Protein AF-A0A3M1EHY3-F1 (afdb_monomer_lite)

Structure (mmCIF, N/CA/C/O backbone):
data_AF-A0A3M1EHY3-F1
#
_entry.id   AF-A0A3M1EHY3-F1
#
loop_
_atom_site.group_PDB
_atom_site.id
_atom_site.type_symbol
_atom_site.label_atom_id
_atom_site.label_alt_id
_atom_site.label_comp_id
_atom_site.label_asym_id
_atom_site.label_entity_id
_atom_site.label_seq_id
_atom_site.pdbx_PDB_ins_code
_atom_site.Cartn_x
_atom_site.Cartn_y
_atom_site.Cartn_z
_atom_site.occupancy
_atom_site.B_iso_or_equiv
_atom_site.auth_seq_id
_atom_site.auth_comp_id
_atom_site.auth_asym_id
_atom_site.auth_atom_id
_atom_site.pdbx_PDB_model_num
ATOM 1 N N . MET A 1 1 ? -9.095 -8.162 8.074 1.00 54.72 1 MET A N 1
ATOM 2 C CA . MET A 1 1 ? -9.610 -9.142 7.089 1.00 54.72 1 MET A CA 1
ATOM 3 C C . MET A 1 1 ? -9.222 -10.573 7.435 1.00 54.72 1 MET A C 1
ATOM 5 O O . MET A 1 1 ? -10.118 -11.340 7.724 1.00 54.72 1 MET A O 1
ATOM 9 N N . ALA A 1 2 ? -7.937 -10.946 7.493 1.00 66.94 2 ALA A N 1
ATOM 10 C CA . ALA A 1 2 ? -7.548 -12.349 7.722 1.00 66.94 2 ALA A CA 1
ATOM 11 C C . ALA A 1 2 ? -8.120 -12.985 9.007 1.00 66.94 2 ALA A C 1
ATOM 13 O O . ALA A 1 2 ? -8.489 -14.151 8.995 1.00 66.94 2 ALA A O 1
ATOM 14 N N . LYS A 1 3 ? -8.239 -12.219 10.102 1.00 74.38 3 LYS A N 1
ATOM 15 C CA . LYS A 1 3 ? -8.869 -12.688 11.351 1.00 74.38 3 LYS A CA 1
ATOM 16 C C . LYS A 1 3 ? -10.393 -12.561 11.374 1.00 74.38 3 LYS A C 1
ATOM 18 O O . LYS A 1 3 ? -11.057 -13.372 11.998 1.00 74.38 3 LYS A O 1
ATOM 23 N N . THR A 1 4 ? -10.926 -11.521 10.738 1.00 74.81 4 THR A N 1
ATOM 24 C CA . THR A 1 4 ? -12.342 -11.132 10.838 1.00 74.81 4 THR A CA 1
ATOM 25 C C . THR A 1 4 ? -13.221 -11.770 9.766 1.00 74.81 4 THR A C 1
ATOM 27 O O . THR A 1 4 ? -14.415 -11.906 9.977 1.00 74.81 4 THR A O 1
ATOM 30 N N . ALA A 1 5 ? -12.629 -12.123 8.625 1.00 83.81 5 ALA A N 1
ATOM 31 C CA . ALA A 1 5 ? -13.281 -12.712 7.461 1.00 83.81 5 ALA A CA 1
ATOM 32 C C . ALA A 1 5 ? -12.307 -13.662 6.715 1.00 83.81 5 ALA A C 1
ATOM 34 O O . ALA A 1 5 ? -11.925 -13.401 5.565 1.00 83.81 5 ALA A O 1
ATOM 35 N N . PRO A 1 6 ? -11.798 -14.726 7.372 1.00 88.00 6 PRO A N 1
ATOM 36 C CA . PRO A 1 6 ? -10.850 -15.670 6.768 1.00 88.00 6 PRO A CA 1
ATOM 37 C C . PRO A 1 6 ? -11.415 -16.400 5.540 1.00 88.00 6 PRO A C 1
ATOM 39 O O . PRO A 1 6 ? -10.656 -16.837 4.680 1.00 88.00 6 PRO A O 1
ATOM 42 N N . GLU A 1 7 ? -12.732 -16.556 5.444 1.00 88.81 7 GLU A N 1
ATOM 43 C CA . GLU A 1 7 ? -13.432 -17.126 4.290 1.00 88.81 7 GLU A CA 1
ATOM 44 C C . GLU A 1 7 ? -13.231 -16.309 3.012 1.00 88.81 7 GLU A C 1
ATOM 46 O O . GLU A 1 7 ? -13.041 -16.902 1.956 1.00 88.81 7 GLU A O 1
ATOM 51 N N . ILE A 1 8 ? -13.156 -14.976 3.105 1.00 90.00 8 ILE A N 1
ATOM 52 C CA . ILE A 1 8 ? -12.867 -14.119 1.945 1.00 90.00 8 ILE A CA 1
ATOM 53 C C . ILE A 1 8 ? -11.444 -14.376 1.445 1.00 90.00 8 ILE A C 1
ATOM 55 O O . ILE A 1 8 ? -11.214 -14.496 0.245 1.00 90.00 8 ILE A O 1
ATOM 59 N N . VAL A 1 9 ? -10.477 -14.507 2.360 1.00 91.38 9 VAL A N 1
ATOM 60 C CA . VAL A 1 9 ? -9.087 -14.824 1.994 1.00 91.38 9 VAL A CA 1
ATOM 61 C C . VAL A 1 9 ? -9.010 -16.196 1.315 1.00 91.38 9 VAL A C 1
ATOM 63 O O . VAL A 1 9 ? -8.357 -16.327 0.280 1.00 91.38 9 VAL A O 1
ATOM 66 N N . ARG A 1 10 ? -9.712 -17.202 1.854 1.00 90.38 10 ARG A N 1
ATOM 67 C CA . ARG A 1 10 ? -9.796 -18.544 1.252 1.00 90.38 10 ARG A CA 1
ATOM 68 C C . ARG A 1 10 ? -10.420 -18.517 -0.132 1.00 90.38 10 ARG A C 1
ATOM 70 O O . ARG A 1 10 ? -9.910 -19.189 -1.017 1.00 90.38 10 ARG A O 1
ATOM 77 N N . GLU A 1 11 ? -11.469 -17.730 -0.329 1.00 90.31 11 GLU A N 1
ATOM 78 C CA . GLU A 1 11 ? -12.144 -17.596 -1.618 1.00 90.31 11 GLU A CA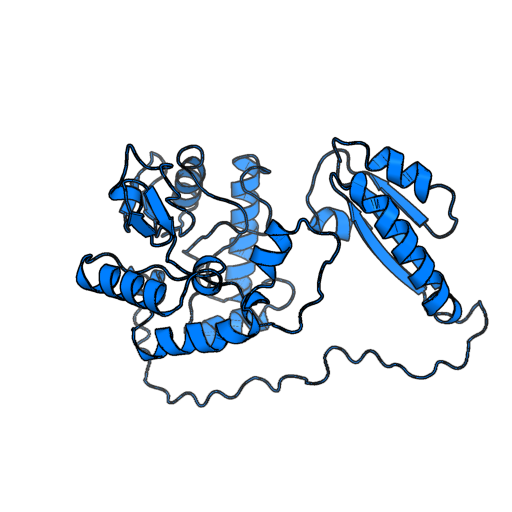 1
ATOM 79 C C . GLU A 1 11 ? -11.227 -16.977 -2.680 1.00 90.31 11 GLU A C 1
ATOM 81 O O . GLU A 1 11 ? -11.127 -17.484 -3.796 1.00 90.31 11 GLU A O 1
ATOM 86 N N . VAL A 1 12 ? -10.489 -15.920 -2.321 1.00 91.75 12 VAL A N 1
ATOM 87 C CA . VAL A 1 12 ? -9.499 -15.290 -3.211 1.00 91.75 12 VAL A CA 1
ATOM 88 C C . VAL A 1 12 ? -8.458 -16.318 -3.665 1.00 91.75 12 VAL A C 1
ATOM 90 O O . VAL A 1 12 ? -8.180 -16.429 -4.861 1.00 91.75 12 VAL A O 1
ATOM 93 N N . VAL A 1 13 ? -7.925 -17.116 -2.735 1.00 91.56 13 VAL A N 1
ATOM 94 C CA . VAL A 1 13 ? -6.966 -18.187 -3.053 1.00 91.56 13 VAL A CA 1
ATOM 95 C C . VAL A 1 13 ? -7.618 -19.314 -3.857 1.00 91.56 13 VAL A C 1
ATOM 97 O O . VAL A 1 13 ? -7.009 -19.803 -4.809 1.00 91.56 13 VAL A O 1
ATOM 100 N N . GLY A 1 14 ? -8.846 -19.708 -3.510 1.00 88.75 14 GLY A N 1
ATOM 101 C CA . GLY A 1 14 ? -9.620 -20.760 -4.174 1.00 88.75 14 GLY A CA 1
ATOM 102 C C . GLY A 1 14 ? -9.883 -20.456 -5.648 1.00 88.75 14 GLY A C 1
ATOM 103 O O . GLY A 1 14 ? -9.742 -21.339 -6.486 1.00 88.75 14 GLY A O 1
ATOM 104 N N . ARG A 1 15 ? -10.116 -19.180 -5.979 1.00 89.31 15 ARG A N 1
ATOM 105 C CA . ARG A 1 15 ? -10.230 -18.662 -7.360 1.00 89.31 15 ARG A CA 1
ATOM 106 C C . ARG A 1 15 ? -8.882 -18.499 -8.076 1.00 89.31 15 ARG A C 1
ATOM 108 O O . ARG A 1 15 ? -8.790 -17.957 -9.180 1.00 89.31 15 ARG A O 1
ATOM 115 N N . GLY A 1 16 ? -7.799 -18.925 -7.434 1.00 88.56 16 GLY A N 1
ATOM 116 C CA . GLY A 1 16 ? -6.452 -18.879 -7.980 1.00 88.56 16 GLY A CA 1
ATOM 117 C C . GLY A 1 16 ? -5.799 -17.500 -7.937 1.00 88.56 16 GLY A C 1
ATOM 118 O O . GLY A 1 16 ? -4.743 -17.340 -8.548 1.00 88.56 16 GLY A O 1
ATOM 119 N N . TYR A 1 17 ? -6.343 -16.514 -7.220 1.00 92.06 17 TYR A N 1
ATOM 120 C CA . TYR A 1 17 ? -5.687 -15.214 -7.058 1.00 92.06 17 TYR A CA 1
ATOM 121 C C . TYR A 1 17 ? -4.596 -15.252 -5.988 1.00 92.06 17 TYR A C 1
ATOM 123 O O . TYR A 1 17 ? -4.474 -16.190 -5.196 1.00 92.06 17 TYR A O 1
ATOM 131 N N . GLU A 1 18 ? -3.722 -14.253 -6.022 1.00 94.25 18 GLU A N 1
ATOM 132 C CA . GLU A 1 18 ? -2.615 -14.103 -5.085 1.00 94.25 18 GLU A CA 1
ATOM 133 C C . GLU A 1 18 ? -3.004 -13.271 -3.873 1.00 94.25 18 GLU A C 1
ATOM 135 O O . GLU A 1 18 ? -3.674 -12.250 -3.995 1.00 94.25 18 GLU A O 1
ATOM 140 N N . VAL A 1 19 ? -2.552 -13.725 -2.703 1.00 95.00 19 VAL A N 1
ATOM 141 C CA . VAL A 1 19 ? -2.666 -13.001 -1.441 1.00 95.00 19 VAL A CA 1
ATOM 142 C C . VAL A 1 19 ? -1.263 -12.582 -1.017 1.00 95.00 19 VAL A C 1
ATOM 144 O O . VAL A 1 19 ? -0.369 -13.419 -0.891 1.00 95.00 19 VAL A O 1
ATOM 147 N N . ALA A 1 20 ? -1.090 -11.281 -0.803 1.00 95.62 20 ALA A N 1
ATOM 148 C CA . ALA A 1 20 ? 0.138 -10.657 -0.326 1.00 95.62 20 ALA A CA 1
ATOM 149 C C . ALA A 1 20 ? -0.093 -9.993 1.041 1.00 95.62 20 ALA A C 1
ATOM 151 O O . ALA A 1 20 ? -1.229 -9.712 1.432 1.00 95.62 20 ALA A O 1
ATOM 152 N N . CYS A 1 21 ? 0.991 -9.747 1.772 1.00 95.44 21 CYS A N 1
ATOM 153 C CA . CYS A 1 21 ? 0.967 -9.079 3.064 1.00 95.44 21 CYS A CA 1
ATOM 154 C C . CYS A 1 21 ? 0.872 -7.557 2.902 1.00 95.44 21 CYS A C 1
ATOM 156 O O . CYS A 1 21 ? 1.577 -6.974 2.083 1.00 95.44 21 CYS A O 1
ATOM 158 N N . CYS A 1 22 ? 0.025 -6.917 3.710 1.00 93.00 22 CYS A N 1
ATOM 159 C CA . CYS A 1 22 ? -0.138 -5.462 3.726 1.00 93.00 22 CYS A CA 1
ATOM 160 C C . CYS A 1 22 ? 0.022 -4.858 5.133 1.00 93.00 22 CYS A C 1
ATOM 162 O O . CYS A 1 22 ? -0.484 -3.779 5.425 1.00 93.00 22 CYS A O 1
ATOM 164 N N . GLY A 1 23 ? 0.706 -5.578 6.025 1.00 87.62 23 GLY A N 1
ATOM 165 C CA . GLY A 1 23 ? 0.795 -5.241 7.444 1.00 87.62 23 GLY A CA 1
ATOM 166 C C . GLY A 1 23 ? -0.460 -5.613 8.241 1.00 87.62 23 GLY A C 1
ATOM 167 O O . GLY A 1 23 ? -1.511 -5.945 7.683 1.00 87.62 23 GLY A O 1
ATOM 168 N N . TYR A 1 24 ? -0.335 -5.616 9.567 1.00 84.81 24 TYR A N 1
ATOM 169 C CA . TYR A 1 24 ? -1.374 -6.097 10.480 1.00 84.81 24 TYR A CA 1
ATOM 170 C C . TYR A 1 24 ? -2.252 -4.947 10.981 1.00 84.81 24 TYR A C 1
ATOM 172 O O . TYR A 1 24 ? -3.479 -5.042 10.936 1.00 84.81 24 TYR A O 1
ATOM 180 N N . TYR A 1 25 ? -1.633 -3.848 11.415 1.00 77.88 25 TYR A N 1
ATOM 181 C CA . TYR A 1 25 ? -2.326 -2.673 11.958 1.00 77.88 25 TYR A CA 1
ATOM 182 C C . TYR A 1 25 ? -2.676 -1.610 10.912 1.00 77.88 25 TYR A C 1
ATOM 184 O O . TYR A 1 25 ? -3.315 -0.616 11.246 1.00 77.88 25 TYR A O 1
ATOM 192 N N . HIS A 1 26 ? -2.252 -1.794 9.657 1.00 78.06 26 HIS A N 1
ATOM 193 C CA . HIS A 1 26 ? -2.501 -0.851 8.561 1.00 78.06 26 HIS A CA 1
ATOM 194 C C . HIS A 1 26 ? -1.976 0.583 8.849 1.00 78.06 26 HIS A C 1
ATOM 196 O O . HIS A 1 26 ? -2.551 1.575 8.391 1.00 78.06 26 HIS A O 1
ATOM 202 N N . ARG A 1 27 ? -0.874 0.711 9.610 1.00 77.94 27 ARG A N 1
ATOM 203 C CA . ARG A 1 27 ? -0.225 2.008 9.901 1.00 77.94 27 ARG A CA 1
ATOM 204 C C . ARG A 1 27 ? 0.782 2.382 8.811 1.00 77.94 27 ARG A C 1
ATOM 206 O O . ARG A 1 27 ? 1.242 1.537 8.043 1.00 77.94 27 ARG A O 1
ATOM 213 N N . SER A 1 28 ? 1.137 3.663 8.754 1.00 82.75 28 SER A N 1
ATOM 214 C CA . SER A 1 28 ? 2.238 4.134 7.911 1.00 82.75 28 SER A CA 1
ATOM 215 C C . SER A 1 28 ? 3.574 3.605 8.436 1.00 82.75 28 SER A C 1
ATOM 217 O O . SER A 1 28 ? 3.798 3.599 9.644 1.00 82.75 28 SER A O 1
ATOM 219 N N . ILE A 1 29 ? 4.505 3.262 7.541 1.00 87.38 29 ILE A N 1
ATOM 220 C CA . ILE A 1 29 ? 5.884 2.899 7.925 1.00 87.38 29 ILE A CA 1
ATOM 221 C C . ILE A 1 29 ? 6.601 4.030 8.678 1.00 87.38 29 ILE A C 1
ATOM 223 O O . ILE A 1 29 ? 7.496 3.775 9.470 1.00 87.38 29 ILE A O 1
ATOM 227 N N . HIS A 1 30 ? 6.173 5.279 8.468 1.00 84.62 30 HIS A N 1
ATOM 228 C CA . HIS A 1 30 ? 6.713 6.466 9.141 1.00 84.62 30 HIS A CA 1
ATOM 229 C C . HIS A 1 30 ? 6.237 6.602 10.595 1.00 84.62 30 HIS A C 1
ATOM 231 O O . HIS A 1 30 ? 6.721 7.462 11.319 1.00 84.62 30 HIS A O 1
ATOM 237 N N . GLN A 1 31 ? 5.272 5.778 11.008 1.00 83.25 31 GLN A N 1
ATOM 238 C CA . GLN A 1 31 ? 4.748 5.699 12.375 1.00 83.25 31 GLN A CA 1
ATOM 239 C C . GLN A 1 31 ? 5.261 4.451 13.107 1.00 83.25 31 GLN A C 1
ATOM 241 O O . GLN A 1 31 ? 4.738 4.105 14.161 1.00 83.25 31 GLN A O 1
ATOM 246 N N . MET A 1 32 ? 6.227 3.738 12.526 1.00 83.38 32 MET A N 1
ATOM 247 C CA . MET A 1 32 ? 6.785 2.519 13.092 1.00 83.38 32 MET A CA 1
ATOM 248 C C . MET A 1 32 ? 8.305 2.618 13.143 1.00 83.38 32 MET A C 1
ATOM 250 O O . MET A 1 32 ? 8.955 3.091 12.210 1.00 83.38 32 MET A O 1
ATOM 254 N N . THR A 1 33 ? 8.890 2.096 14.209 1.00 87.75 33 THR A N 1
ATOM 255 C CA . THR A 1 33 ? 10.300 1.724 14.217 1.00 87.75 33 THR A CA 1
ATOM 256 C C . THR A 1 33 ? 10.530 0.495 13.325 1.00 87.75 33 THR A C 1
ATOM 258 O O . THR A 1 33 ? 9.609 -0.294 13.091 1.00 87.75 33 THR A O 1
ATOM 261 N N . PRO A 1 34 ? 11.768 0.253 12.857 1.00 90.00 34 PRO A N 1
ATOM 262 C CA . PRO A 1 34 ? 12.073 -0.947 12.081 1.00 90.00 34 PRO A CA 1
ATOM 263 C C . PRO A 1 34 ? 11.732 -2.262 12.799 1.00 90.00 34 PRO A C 1
ATOM 265 O O . PRO A 1 34 ? 11.331 -3.224 12.150 1.00 90.00 34 PRO A O 1
ATOM 268 N N . ALA A 1 35 ? 11.862 -2.306 14.129 1.00 90.44 35 ALA A N 1
ATOM 269 C CA . ALA A 1 35 ? 11.504 -3.481 14.922 1.00 90.44 35 ALA A CA 1
ATOM 270 C C . ALA A 1 35 ? 9.984 -3.710 14.950 1.00 90.44 35 ALA A C 1
ATOM 272 O O . ALA A 1 35 ? 9.529 -4.831 14.733 1.00 90.44 35 ALA A O 1
ATOM 273 N N . GLU A 1 36 ? 9.197 -2.647 15.145 1.00 90.25 36 GLU A N 1
ATOM 274 C CA . GLU A 1 36 ? 7.732 -2.725 15.090 1.00 90.25 36 GLU A CA 1
ATOM 275 C C . GLU A 1 36 ? 7.228 -3.112 13.703 1.00 90.25 36 GLU A C 1
ATOM 277 O O . GLU A 1 36 ? 6.267 -3.869 13.601 1.00 90.25 36 GLU A O 1
ATOM 282 N N . PHE A 1 37 ? 7.882 -2.637 12.639 1.00 92.00 37 PHE A N 1
ATOM 283 C CA . PHE A 1 37 ? 7.554 -3.039 11.274 1.00 92.00 37 PHE A CA 1
ATOM 284 C C . PHE A 1 37 ? 7.744 -4.547 11.066 1.00 92.00 37 PHE A C 1
ATOM 286 O O . PHE A 1 37 ? 6.871 -5.203 10.506 1.00 92.00 37 PHE A O 1
ATOM 293 N N . VAL A 1 38 ? 8.855 -5.115 11.547 1.00 94.44 38 VAL A N 1
ATOM 294 C CA . VAL A 1 38 ? 9.114 -6.561 11.451 1.00 94.44 38 VAL A CA 1
ATOM 295 C C . VAL A 1 38 ? 8.093 -7.368 12.258 1.00 94.44 38 VAL A C 1
ATOM 297 O O . VAL A 1 38 ? 7.608 -8.393 11.781 1.00 94.44 38 VAL A O 1
ATOM 300 N N . GLU A 1 39 ? 7.728 -6.912 13.455 1.00 93.12 39 GLU A N 1
ATOM 301 C CA . GLU A 1 39 ? 6.711 -7.584 14.269 1.00 93.12 39 GLU A CA 1
ATOM 302 C C . GLU A 1 39 ? 5.318 -7.526 13.615 1.00 93.12 39 GLU A C 1
ATOM 304 O O . GLU A 1 39 ? 4.637 -8.549 13.500 1.00 93.12 39 GLU A O 1
ATOM 309 N N . ASP A 1 40 ? 4.915 -6.353 13.112 1.00 91.25 40 ASP A N 1
ATOM 310 C CA . ASP A 1 40 ? 3.668 -6.168 12.361 1.00 91.25 40 ASP A CA 1
ATOM 311 C C . ASP A 1 40 ? 3.618 -7.089 11.132 1.00 91.25 40 ASP A C 1
ATOM 313 O O . ASP A 1 40 ? 2.628 -7.792 10.913 1.00 91.25 40 ASP A O 1
ATOM 317 N N . LEU A 1 41 ? 4.723 -7.160 10.387 1.00 94.06 41 LEU A N 1
ATOM 318 C CA . LEU A 1 41 ? 4.886 -8.007 9.212 1.00 94.06 41 LEU A CA 1
ATOM 319 C C . LEU A 1 41 ? 4.730 -9.496 9.539 1.00 94.06 41 LEU A C 1
ATOM 321 O O . LEU A 1 41 ? 3.983 -10.197 8.850 1.00 94.06 41 LEU A O 1
ATOM 325 N N . ARG A 1 42 ? 5.408 -9.987 10.585 1.00 95.06 42 ARG A N 1
ATOM 326 C CA . ARG A 1 42 ? 5.330 -11.392 11.020 1.00 95.06 42 ARG A CA 1
ATOM 327 C C . ARG A 1 42 ? 3.915 -11.756 11.439 1.00 95.06 42 ARG A C 1
ATOM 329 O O . ARG A 1 42 ? 3.371 -12.756 10.968 1.00 95.06 42 ARG A O 1
ATOM 336 N N . ARG A 1 43 ? 3.283 -10.910 12.254 1.00 94.00 43 ARG A N 1
ATOM 337 C CA . ARG A 1 43 ? 1.906 -11.112 12.718 1.00 94.00 43 ARG A CA 1
ATOM 338 C C . ARG A 1 43 ? 0.905 -11.101 11.559 1.00 94.00 43 ARG A C 1
ATOM 340 O O . ARG A 1 43 ? -0.013 -11.927 11.527 1.00 94.00 43 ARG A O 1
ATOM 347 N N . ALA A 1 44 ? 1.073 -10.192 10.599 1.00 93.56 44 ALA A N 1
ATOM 348 C CA . ALA A 1 44 ? 0.249 -10.122 9.395 1.00 93.56 44 ALA A CA 1
ATOM 349 C C . ALA A 1 44 ? 0.400 -11.371 8.528 1.00 93.56 44 ALA A C 1
ATOM 351 O O . ALA A 1 44 ? -0.604 -11.986 8.161 1.00 93.56 44 ALA A O 1
ATOM 352 N N . ARG A 1 45 ? 1.646 -11.764 8.243 1.00 95.56 45 ARG A N 1
ATOM 353 C CA . ARG A 1 45 ? 1.973 -12.946 7.443 1.00 95.56 45 ARG A CA 1
ATOM 354 C C . ARG A 1 45 ? 1.385 -14.205 8.063 1.00 95.56 45 ARG A C 1
ATOM 356 O O . ARG A 1 45 ? 0.661 -14.919 7.385 1.00 95.56 45 ARG A O 1
ATOM 363 N N . GLU A 1 46 ? 1.592 -14.422 9.356 1.00 95.31 46 GLU A N 1
ATOM 364 C CA . GLU A 1 46 ? 1.076 -15.593 10.066 1.00 95.31 46 GLU A CA 1
ATOM 365 C C . GLU A 1 46 ? -0.466 -15.644 10.049 1.00 95.31 46 GLU A C 1
ATOM 367 O O . GLU A 1 46 ? -1.075 -16.696 9.846 1.00 95.31 46 GLU A O 1
ATOM 372 N N . ALA A 1 47 ? -1.143 -14.504 10.241 1.00 93.81 47 ALA A N 1
ATOM 373 C CA . ALA A 1 47 ? -2.600 -14.431 10.134 1.00 93.81 47 ALA A CA 1
ATOM 374 C C . ALA A 1 47 ? -3.101 -14.724 8.711 1.00 93.81 47 ALA A C 1
ATOM 376 O O . ALA A 1 47 ? -4.093 -15.437 8.554 1.00 93.81 47 ALA A O 1
ATOM 377 N N . LEU A 1 48 ? -2.423 -14.194 7.691 1.00 95.00 48 LEU A N 1
ATOM 378 C CA . LEU A 1 48 ? -2.770 -14.424 6.293 1.00 95.00 48 LEU A CA 1
ATOM 379 C C . LEU A 1 48 ? -2.503 -15.865 5.873 1.00 95.00 48 LEU A C 1
ATOM 381 O O . LEU A 1 48 ? -3.388 -16.454 5.278 1.00 95.00 48 LEU A O 1
ATOM 385 N N . GLU A 1 49 ? -1.359 -16.454 6.212 1.00 94.94 49 GLU A N 1
ATOM 386 C CA . GLU A 1 49 ? -1.020 -17.841 5.866 1.00 94.94 49 GLU A CA 1
ATOM 387 C C . GLU A 1 49 ? -1.988 -18.834 6.520 1.00 94.94 49 GLU A C 1
ATOM 389 O O . GLU A 1 49 ? -2.469 -19.751 5.854 1.00 94.94 49 GLU A O 1
ATOM 394 N N . ARG A 1 50 ? -2.375 -18.603 7.785 1.00 94.94 50 ARG A N 1
ATOM 395 C CA . ARG A 1 50 ? -3.430 -19.393 8.446 1.00 94.94 50 ARG A CA 1
ATOM 396 C C . ARG A 1 50 ? -4.772 -19.309 7.728 1.00 94.94 50 ARG A C 1
ATOM 398 O O . ARG A 1 50 ? -5.461 -20.318 7.617 1.00 94.94 50 ARG A O 1
ATOM 405 N N . ALA A 1 51 ? -5.164 -18.118 7.276 1.00 92.81 51 ALA A N 1
ATOM 406 C CA . ALA A 1 51 ? -6.426 -17.938 6.568 1.00 92.81 51 ALA A CA 1
ATOM 407 C C . ALA A 1 51 ? -6.353 -18.496 5.138 1.00 92.81 51 ALA A C 1
ATOM 409 O O . ALA A 1 51 ? -7.262 -19.188 4.705 1.00 92.81 51 ALA A O 1
ATOM 410 N N . ALA A 1 52 ? -5.271 -18.220 4.416 1.00 91.75 52 ALA A N 1
ATOM 411 C CA . ALA A 1 52 ? -5.068 -18.539 3.008 1.00 91.75 52 ALA A CA 1
ATOM 412 C C . ALA A 1 52 ? -4.749 -20.021 2.762 1.00 91.75 52 ALA A C 1
ATOM 414 O O . ALA A 1 52 ? -5.016 -20.527 1.673 1.00 91.75 52 ALA A O 1
ATOM 415 N N . GLY A 1 53 ? -4.146 -20.709 3.737 1.00 91.50 53 GLY A N 1
ATOM 416 C CA . GLY A 1 53 ? -3.663 -22.084 3.584 1.00 91.50 53 GLY A CA 1
ATOM 417 C C . GLY A 1 53 ? -2.490 -22.226 2.605 1.00 91.50 53 GLY A C 1
ATOM 418 O O . GLY A 1 53 ? -2.166 -23.337 2.191 1.00 91.50 53 GLY A O 1
ATOM 419 N N . VAL A 1 54 ? -1.863 -21.115 2.208 1.00 92.25 54 VAL A N 1
ATOM 420 C CA . VAL A 1 54 ? -0.712 -21.064 1.298 1.00 92.25 54 VAL A CA 1
ATOM 421 C C . VAL A 1 54 ? 0.328 -20.068 1.822 1.00 92.25 54 VAL A C 1
ATOM 423 O O . VAL A 1 54 ? -0.056 -19.123 2.516 1.00 92.25 54 VAL A O 1
ATOM 426 N N . PRO A 1 55 ? 1.622 -20.237 1.484 1.00 94.06 55 PRO A N 1
ATOM 427 C CA . PRO A 1 55 ? 2.657 -19.273 1.846 1.00 94.06 55 PRO A CA 1
ATOM 428 C C . PRO A 1 55 ? 2.376 -17.881 1.273 1.00 94.06 55 PRO A C 1
ATOM 430 O O . PRO A 1 55 ? 1.990 -17.748 0.109 1.00 94.06 55 PRO A O 1
ATOM 433 N N . VAL A 1 56 ? 2.630 -16.843 2.070 1.00 96.00 56 VAL A N 1
ATOM 434 C CA . VAL A 1 56 ? 2.511 -15.443 1.648 1.00 96.00 56 VAL A CA 1
ATOM 435 C C . VAL A 1 56 ? 3.911 -14.901 1.394 1.00 96.00 56 VAL A C 1
ATOM 437 O O . VAL A 1 56 ? 4.692 -14.702 2.321 1.00 96.00 56 VAL A O 1
ATOM 440 N N . VAL A 1 57 ? 4.234 -14.692 0.118 1.00 95.88 57 VAL A N 1
ATOM 441 C CA . VAL A 1 57 ? 5.596 -14.347 -0.338 1.00 95.88 57 VAL A CA 1
ATOM 442 C C . VAL A 1 57 ? 5.738 -12.906 -0.831 1.00 95.88 57 VAL A C 1
ATOM 444 O O . VAL A 1 57 ? 6.855 -12.448 -1.060 1.00 95.88 57 VAL A O 1
ATOM 447 N N . GLY A 1 58 ? 4.618 -12.204 -1.003 1.00 97.19 58 GLY A N 1
ATOM 448 C CA . GLY A 1 58 ? 4.563 -10.821 -1.464 1.00 97.19 58 GLY A CA 1
ATOM 449 C C . GLY A 1 58 ? 4.234 -9.843 -0.349 1.00 97.19 58 GLY A C 1
ATOM 450 O O . GLY A 1 58 ? 3.509 -10.193 0.586 1.00 97.19 58 GLY A O 1
ATOM 451 N N . HIS A 1 59 ? 4.708 -8.608 -0.480 1.00 97.00 59 HIS A N 1
ATOM 452 C CA . HIS A 1 59 ? 4.372 -7.508 0.417 1.00 97.00 59 HIS A CA 1
ATOM 453 C C . HIS A 1 59 ? 4.004 -6.228 -0.351 1.00 97.00 59 HIS A C 1
ATOM 455 O O . HIS A 1 59 ? 4.425 -6.007 -1.488 1.00 97.00 59 HIS A O 1
ATOM 461 N N . ARG A 1 60 ? 3.184 -5.383 0.277 1.00 95.50 60 ARG A N 1
ATOM 462 C CA . ARG A 1 60 ? 2.967 -3.989 -0.112 1.00 95.50 60 ARG A CA 1
ATOM 463 C C . ARG A 1 60 ? 2.602 -3.167 1.115 1.00 95.50 60 ARG A C 1
ATOM 465 O O . ARG A 1 60 ? 1.706 -3.557 1.850 1.00 95.50 60 ARG A O 1
ATOM 472 N N . VAL A 1 61 ? 3.208 -2.000 1.317 1.00 92.38 61 VAL A N 1
ATOM 473 C CA . VAL A 1 61 ? 2.841 -1.128 2.445 1.00 92.38 61 VAL A CA 1
ATOM 474 C C . VAL A 1 61 ? 1.366 -0.705 2.383 1.00 92.38 61 VAL A C 1
ATOM 476 O O . VAL A 1 61 ? 0.849 -0.343 1.324 1.00 92.38 61 VAL A O 1
ATOM 479 N N . ALA A 1 62 ? 0.700 -0.714 3.539 1.00 79.62 62 ALA A N 1
ATOM 480 C CA . ALA A 1 62 ? -0.705 -0.327 3.686 1.00 79.62 62 ALA A CA 1
ATOM 481 C C . ALA A 1 62 ? -0.973 1.147 3.377 1.00 79.62 62 ALA A C 1
ATOM 483 O O . ALA A 1 62 ? -1.962 1.501 2.732 1.00 79.62 62 ALA A O 1
ATOM 484 N N . HIS A 1 63 ? -0.106 2.026 3.876 1.00 78.44 63 HIS A N 1
ATOM 485 C CA . HIS A 1 63 ? -0.309 3.459 3.766 1.00 78.44 63 HIS A CA 1
ATOM 486 C C . HIS A 1 63 ? 1.002 4.208 3.569 1.00 78.44 63 HIS A C 1
ATOM 488 O O . HIS A 1 63 ? 2.053 3.835 4.088 1.00 78.44 63 HIS A O 1
ATOM 494 N N . GLY A 1 64 ? 0.899 5.329 2.861 1.00 77.69 64 GLY A N 1
ATOM 495 C CA . GLY A 1 64 ? 2.004 6.244 2.644 1.00 77.69 64 GLY A CA 1
ATOM 496 C C . GLY A 1 64 ? 2.747 5.990 1.340 1.00 77.69 64 GLY A C 1
ATOM 497 O O . GLY A 1 64 ? 2.261 5.348 0.412 1.00 77.69 64 GLY A O 1
ATOM 498 N N . ARG A 1 65 ? 3.919 6.610 1.248 1.00 82.81 65 ARG A N 1
ATOM 499 C CA . ARG A 1 65 ? 4.819 6.511 0.101 1.00 82.81 65 ARG A CA 1
ATOM 500 C C . ARG A 1 65 ? 6.128 5.931 0.598 1.00 82.81 65 ARG A C 1
ATOM 502 O O . ARG A 1 65 ? 6.605 6.391 1.632 1.00 82.81 65 ARG A O 1
ATOM 509 N N . VAL A 1 66 ? 6.694 5.002 -0.164 1.00 90.19 66 VAL A N 1
ATOM 510 C CA . VAL A 1 66 ? 8.055 4.506 0.053 1.00 90.19 66 VAL A CA 1
ATOM 511 C C . VAL A 1 66 ? 8.969 5.209 -0.939 1.00 90.19 66 VAL A C 1
ATOM 513 O O . VAL A 1 66 ? 8.837 5.044 -2.159 1.00 90.19 66 VAL A O 1
ATOM 516 N N . GLY A 1 67 ? 9.823 6.078 -0.406 1.00 91.62 67 GLY A N 1
ATOM 517 C CA . GLY A 1 67 ? 10.815 6.841 -1.153 1.00 91.62 67 GLY A CA 1
ATOM 518 C C . GLY A 1 67 ? 12.251 6.364 -0.902 1.00 91.62 67 GLY A C 1
ATOM 519 O O . GLY A 1 67 ? 12.469 5.340 -0.259 1.00 91.62 67 GLY A O 1
ATOM 520 N N . PRO A 1 68 ? 13.254 7.117 -1.387 1.00 91.88 68 PRO A N 1
ATOM 521 C CA . PRO A 1 68 ? 14.668 6.774 -1.211 1.00 91.88 68 PRO A CA 1
ATOM 522 C C . PRO A 1 68 ? 15.119 6.652 0.251 1.00 91.88 68 PRO A C 1
ATOM 524 O O . PRO A 1 68 ? 15.976 5.831 0.558 1.00 91.88 68 PRO A O 1
ATOM 527 N N . SER A 1 69 ? 14.532 7.436 1.161 1.00 91.75 69 SER A N 1
ATOM 528 C CA . SER A 1 69 ? 14.813 7.361 2.605 1.00 91.75 69 SER A CA 1
ATOM 529 C C . SER A 1 69 ? 14.303 6.075 3.257 1.00 91.75 69 SER A C 1
ATOM 531 O O . SER A 1 69 ? 14.732 5.727 4.353 1.00 91.75 69 SER A O 1
ATOM 533 N N . ASP A 1 70 ? 13.403 5.362 2.581 1.00 93.94 70 ASP A N 1
ATOM 534 C CA . ASP A 1 70 ? 12.602 4.287 3.164 1.00 93.94 70 ASP A CA 1
ATOM 535 C C . ASP A 1 70 ? 13.053 2.905 2.664 1.00 93.94 70 ASP A C 1
ATOM 537 O O . ASP A 1 70 ? 12.419 1.893 2.950 1.00 93.94 70 ASP A O 1
ATOM 541 N N . LEU A 1 71 ? 14.178 2.833 1.937 1.00 94.06 71 LEU A N 1
ATOM 542 C CA . LEU A 1 71 ? 14.717 1.583 1.377 1.00 94.06 71 LEU A CA 1
ATOM 543 C C . LEU A 1 71 ? 15.109 0.550 2.447 1.00 94.06 71 LEU A C 1
ATOM 545 O O . LEU A 1 71 ? 15.301 -0.625 2.133 1.00 94.06 71 LEU A O 1
ATOM 549 N N . TRP A 1 72 ? 15.186 0.957 3.718 1.00 93.88 72 TRP A N 1
ATOM 550 C CA . TRP A 1 72 ? 15.332 0.036 4.843 1.00 93.88 72 TRP A CA 1
ATOM 551 C C . TRP A 1 72 ? 14.171 -0.968 4.932 1.00 93.88 72 TRP A C 1
ATOM 553 O O . TRP A 1 72 ? 14.391 -2.091 5.383 1.00 93.88 72 TRP A O 1
ATOM 563 N N . VAL A 1 73 ? 12.973 -0.608 4.450 1.00 94.94 73 VAL A N 1
ATOM 564 C CA . VAL A 1 73 ? 11.805 -1.502 4.386 1.00 94.94 73 VAL A CA 1
ATOM 565 C C . VAL A 1 73 ? 12.111 -2.712 3.507 1.00 94.94 73 VAL A C 1
ATOM 567 O O . VAL A 1 73 ? 11.888 -3.845 3.924 1.00 94.94 73 VAL A O 1
ATOM 570 N N . LEU A 1 74 ? 12.718 -2.495 2.336 1.00 95.81 74 LEU A N 1
ATOM 571 C CA . LEU A 1 74 ? 13.114 -3.581 1.435 1.00 95.81 74 LEU A CA 1
ATOM 572 C C . LEU A 1 74 ? 14.170 -4.491 2.078 1.00 95.81 74 LEU A C 1
ATOM 574 O O . LEU A 1 74 ? 14.118 -5.708 1.918 1.00 95.81 74 LEU A O 1
ATOM 578 N N . ASN A 1 75 ? 15.096 -3.918 2.856 1.00 95.12 75 ASN A N 1
ATOM 579 C CA . ASN A 1 75 ? 16.086 -4.700 3.603 1.00 95.12 75 ASN A CA 1
ATOM 580 C C . ASN A 1 75 ? 15.420 -5.581 4.671 1.00 95.12 75 ASN A C 1
ATOM 582 O O . ASN A 1 75 ? 15.809 -6.734 4.845 1.00 95.12 75 ASN A O 1
ATOM 586 N N . ALA A 1 76 ? 14.430 -5.047 5.394 1.00 95.00 76 ALA A N 1
ATOM 587 C CA . ALA A 1 76 ? 13.684 -5.797 6.400 1.00 95.00 76 ALA A CA 1
ATOM 588 C C . ALA A 1 76 ? 12.884 -6.943 5.760 1.00 95.00 76 ALA A C 1
ATOM 590 O O . ALA A 1 76 ? 12.976 -8.079 6.212 1.00 95.00 76 ALA A O 1
ATOM 591 N N . LEU A 1 77 ? 12.181 -6.673 4.658 1.00 96.12 77 LEU A N 1
ATOM 592 C CA . LEU A 1 77 ? 11.415 -7.682 3.921 1.00 96.12 77 LEU A CA 1
ATOM 593 C C . LEU A 1 77 ? 12.303 -8.809 3.374 1.00 96.12 77 LEU A C 1
ATOM 595 O O . LEU A 1 77 ? 11.946 -9.980 3.500 1.00 96.12 77 LEU A O 1
ATOM 599 N N . ALA A 1 78 ? 13.476 -8.471 2.826 1.00 95.88 78 ALA A N 1
ATOM 600 C CA . ALA A 1 78 ? 14.442 -9.460 2.349 1.00 95.88 78 ALA A CA 1
ATOM 601 C C . ALA A 1 78 ? 14.920 -10.389 3.482 1.00 95.88 78 ALA A C 1
ATOM 603 O O . ALA A 1 78 ? 14.948 -11.606 3.304 1.00 95.88 78 ALA A O 1
ATOM 604 N N . ARG A 1 79 ? 15.221 -9.834 4.668 1.00 95.25 79 ARG A N 1
ATOM 605 C CA . ARG A 1 79 ? 15.623 -10.615 5.859 1.00 95.25 79 ARG A CA 1
ATOM 606 C C . ARG A 1 79 ? 14.522 -11.547 6.356 1.00 95.25 79 ARG A C 1
ATOM 608 O O . ARG A 1 79 ? 14.815 -12.645 6.813 1.00 95.25 79 ARG A O 1
ATOM 615 N N . GLU A 1 80 ? 13.269 -11.118 6.246 1.00 94.94 80 GLU A N 1
ATOM 616 C CA . GLU A 1 80 ? 12.087 -11.901 6.630 1.00 94.94 80 GLU A CA 1
ATOM 617 C C . GLU A 1 80 ? 11.647 -12.897 5.536 1.00 94.94 80 GLU A C 1
ATOM 619 O O . GLU A 1 80 ? 10.625 -13.576 5.666 1.00 94.94 80 GLU A O 1
ATOM 624 N N . GLY A 1 81 ? 12.420 -13.013 4.450 1.00 94.00 81 GLY A N 1
ATOM 625 C CA . GLY A 1 81 ? 12.220 -14.014 3.404 1.00 94.00 81 GLY A CA 1
ATOM 626 C C . GLY A 1 81 ? 11.036 -13.731 2.480 1.00 94.00 81 GLY A C 1
ATOM 627 O O . GLY A 1 81 ? 10.449 -14.672 1.941 1.00 94.00 81 GLY A O 1
ATOM 628 N N . PHE A 1 82 ? 10.650 -12.464 2.308 1.00 96.38 82 PHE A N 1
ATOM 629 C CA . PHE A 1 82 ? 9.708 -12.077 1.258 1.00 96.38 82 PHE A CA 1
ATOM 630 C C . PHE A 1 82 ? 10.389 -12.143 -0.109 1.00 96.38 82 PHE A C 1
ATOM 632 O O . PHE A 1 82 ? 11.525 -11.705 -0.277 1.00 96.38 82 PHE A O 1
ATOM 639 N N . ALA A 1 83 ? 9.681 -12.679 -1.102 1.00 96.81 83 ALA A N 1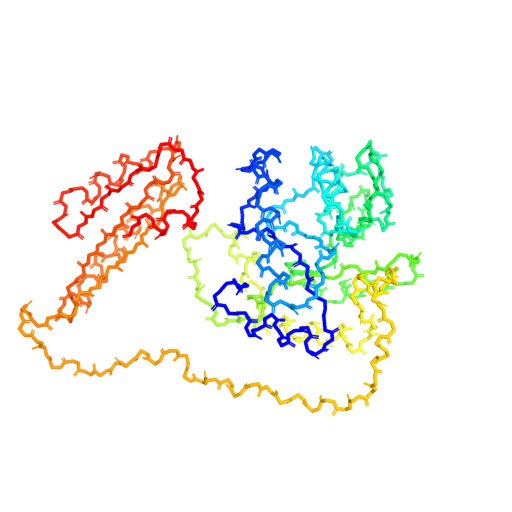
ATOM 640 C CA . ALA A 1 83 ? 10.203 -12.816 -2.456 1.00 96.81 83 ALA A CA 1
ATOM 641 C C . ALA A 1 83 ? 10.090 -11.510 -3.251 1.00 96.81 83 ALA A C 1
ATOM 643 O O . ALA A 1 83 ? 10.933 -11.236 -4.112 1.00 96.81 83 ALA A O 1
ATOM 644 N N . TYR A 1 84 ? 9.057 -10.708 -2.969 1.00 98.06 84 TYR A N 1
ATOM 645 C CA . TYR A 1 84 ? 8.873 -9.411 -3.605 1.00 98.06 84 TYR A CA 1
ATOM 646 C C . TYR A 1 84 ? 8.132 -8.387 -2.735 1.00 98.06 84 TYR A C 1
ATOM 648 O O . TYR A 1 84 ? 7.369 -8.744 -1.834 1.00 98.06 84 TYR A O 1
ATOM 656 N N . ASP A 1 85 ? 8.318 -7.115 -3.077 1.00 97.75 85 ASP A N 1
ATOM 657 C CA . ASP A 1 85 ? 7.558 -5.963 -2.602 1.00 97.75 85 ASP A CA 1
ATOM 658 C C . ASP A 1 85 ? 7.004 -5.144 -3.787 1.00 97.75 85 ASP A C 1
ATOM 660 O O . ASP A 1 85 ? 7.490 -5.231 -4.919 1.00 97.75 85 ASP A O 1
ATOM 664 N N . SER A 1 86 ? 5.918 -4.403 -3.559 1.00 96.94 86 SER A N 1
ATOM 665 C CA . SER A 1 86 ? 5.323 -3.491 -4.547 1.00 96.94 86 SER A CA 1
ATOM 666 C C . SER A 1 86 ? 4.948 -2.151 -3.911 1.00 96.94 86 SER A C 1
ATOM 668 O O . SER A 1 86 ? 3.808 -1.681 -4.029 1.00 96.94 86 SER A O 1
ATOM 670 N N . SER A 1 87 ? 5.893 -1.549 -3.187 1.00 95.12 87 SER A N 1
ATOM 671 C CA . SER A 1 87 ? 5.646 -0.339 -2.394 1.00 95.12 87 SER A CA 1
ATOM 672 C C . SER A 1 87 ? 6.319 0.916 -2.936 1.00 95.12 87 SER A C 1
ATOM 674 O O . SER A 1 87 ? 5.867 2.023 -2.613 1.00 95.12 87 SER A O 1
ATOM 676 N N . LEU A 1 88 ? 7.372 0.798 -3.754 1.00 94.94 88 LEU A N 1
ATOM 677 C CA . LEU A 1 88 ? 8.060 1.976 -4.268 1.00 94.94 88 LEU A CA 1
ATOM 678 C C . LEU A 1 88 ? 7.135 2.802 -5.155 1.00 94.94 88 LEU A C 1
ATOM 680 O O . LEU A 1 88 ? 6.500 2.317 -6.098 1.00 94.94 88 LEU A O 1
ATOM 684 N N . MET A 1 89 ? 7.118 4.107 -4.880 1.00 90.94 89 MET A N 1
ATOM 685 C CA . MET A 1 89 ? 6.385 5.070 -5.689 1.00 90.94 89 MET A CA 1
ATOM 686 C C . MET A 1 89 ? 7.338 6.133 -6.250 1.00 90.94 89 MET A C 1
ATOM 688 O O . MET A 1 89 ? 7.613 7.132 -5.576 1.00 90.94 89 MET A O 1
ATOM 692 N N . PRO A 1 90 ? 7.820 5.965 -7.497 1.00 89.62 90 PRO A N 1
ATOM 693 C CA . PRO A 1 90 ? 8.713 6.909 -8.165 1.00 89.62 90 PRO A CA 1
ATOM 694 C C . PRO A 1 90 ? 7.990 8.197 -8.578 1.00 89.62 90 PRO A C 1
ATOM 696 O O . PRO A 1 90 ? 7.692 8.435 -9.744 1.00 89.62 90 PRO A O 1
ATOM 699 N N . LEU A 1 91 ? 7.669 9.038 -7.597 1.00 89.50 91 LEU A N 1
ATOM 700 C CA . LEU A 1 91 ? 6.921 10.271 -7.801 1.00 89.50 91 LEU A CA 1
ATOM 701 C C . LEU A 1 91 ? 7.864 11.461 -8.033 1.00 89.50 91 LEU A C 1
ATOM 703 O O . LEU A 1 91 ? 8.787 11.716 -7.258 1.00 89.50 91 LEU A O 1
ATOM 707 N N . PHE A 1 92 ? 7.582 12.239 -9.075 1.00 89.50 92 PHE A N 1
ATOM 708 C CA . PHE A 1 92 ? 8.314 13.438 -9.477 1.00 89.50 92 PHE A CA 1
ATOM 709 C C . PHE A 1 92 ? 9.808 13.184 -9.693 1.00 89.50 92 PHE A C 1
ATOM 711 O O . PHE A 1 92 ? 10.210 12.743 -10.765 1.00 89.50 92 PHE A O 1
ATOM 718 N N . ARG A 1 93 ? 10.631 13.515 -8.696 1.00 88.81 93 ARG A N 1
ATOM 719 C CA . ARG A 1 93 ? 12.094 13.416 -8.729 1.00 88.81 93 ARG A CA 1
ATOM 720 C C . ARG A 1 93 ? 12.644 12.557 -7.590 1.00 88.81 93 ARG A C 1
ATOM 722 O O . ARG A 1 93 ? 13.845 12.613 -7.351 1.00 88.81 93 ARG A O 1
ATOM 729 N N . ALA A 1 94 ? 11.790 11.787 -6.905 1.00 88.62 94 ALA A N 1
ATOM 730 C CA . ALA A 1 94 ? 12.180 10.979 -5.750 1.00 88.62 94 ALA A CA 1
ATOM 731 C C . ALA A 1 94 ? 13.400 10.097 -6.062 1.00 88.62 94 ALA A C 1
ATOM 733 O O . ALA A 1 94 ? 14.410 10.199 -5.385 1.00 88.62 94 ALA A O 1
ATOM 734 N N . PHE A 1 95 ? 13.365 9.338 -7.160 1.00 89.56 95 PHE A N 1
ATOM 735 C CA . PHE A 1 95 ? 14.474 8.478 -7.596 1.00 89.56 95 PHE A CA 1
ATOM 736 C C . PHE A 1 95 ? 15.241 9.063 -8.789 1.00 89.56 95 PHE A C 1
ATOM 738 O O . PHE A 1 95 ? 15.571 8.356 -9.737 1.00 89.56 95 PHE A O 1
ATOM 745 N N . ARG A 1 96 ? 15.503 10.377 -8.797 1.00 89.69 96 ARG A N 1
ATOM 746 C CA . ARG A 1 96 ? 16.215 11.023 -9.919 1.00 89.69 96 ARG A CA 1
ATOM 747 C C . ARG A 1 96 ? 17.642 10.498 -10.121 1.00 89.69 96 ARG A C 1
ATOM 749 O O . ARG A 1 96 ? 18.120 10.510 -11.249 1.00 89.69 96 ARG A O 1
ATOM 756 N N . GLU A 1 97 ? 18.299 10.087 -9.038 1.00 91.75 97 GLU A N 1
ATOM 757 C CA . GLU A 1 97 ? 19.675 9.565 -9.039 1.00 91.75 97 GLU A CA 1
ATOM 758 C C . GLU A 1 97 ? 19.708 8.085 -9.434 1.00 91.75 97 GLU A C 1
ATOM 760 O O . GLU A 1 97 ? 20.652 7.625 -10.068 1.00 91.75 97 GLU A O 1
ATOM 765 N N . GLU A 1 98 ? 18.617 7.365 -9.169 1.00 92.44 98 GLU A N 1
ATOM 766 C CA . GLU A 1 98 ? 18.435 5.955 -9.511 1.00 92.44 98 GLU A CA 1
ATOM 767 C C . GLU A 1 98 ? 17.184 5.769 -10.390 1.00 92.44 98 GLU A C 1
ATOM 769 O O . GLU A 1 98 ? 16.228 5.091 -10.005 1.00 92.44 98 GLU A O 1
ATOM 774 N N . PRO A 1 99 ? 17.145 6.362 -11.601 1.00 89.44 99 PRO A N 1
ATOM 775 C CA . PRO A 1 99 ? 15.938 6.414 -12.429 1.00 89.44 99 PRO A CA 1
ATOM 776 C C . PRO A 1 99 ? 15.451 5.039 -12.900 1.00 89.44 99 PRO A C 1
ATOM 778 O O . PRO A 1 99 ? 14.327 4.937 -13.389 1.00 89.44 99 PRO A O 1
ATOM 781 N N . TRP A 1 100 ? 16.284 4.005 -12.776 1.00 91.62 100 TRP A N 1
ATOM 782 C CA . TRP A 1 100 ? 15.961 2.610 -13.059 1.00 91.62 100 TRP A CA 1
ATOM 783 C C . TRP A 1 100 ? 15.027 1.992 -12.003 1.00 91.62 100 TRP A C 1
ATOM 785 O O . TRP A 1 100 ? 14.286 1.074 -12.339 1.00 91.62 100 TRP A O 1
ATOM 795 N N . ARG A 1 101 ? 14.946 2.555 -10.784 1.00 93.50 101 ARG A N 1
ATOM 796 C CA . ARG A 1 101 ? 14.043 2.098 -9.705 1.00 93.50 101 ARG A CA 1
ATOM 797 C C . ARG A 1 101 ? 12.555 2.267 -9.995 1.00 93.50 101 ARG A C 1
ATOM 799 O O . ARG A 1 101 ? 11.726 1.903 -9.175 1.00 93.50 101 ARG A O 1
ATOM 806 N N . ARG A 1 102 ? 12.194 2.835 -11.144 1.00 92.50 102 ARG A N 1
ATOM 807 C CA . ARG A 1 102 ? 10.811 2.860 -11.643 1.00 92.50 102 ARG A CA 1
ATOM 808 C C . ARG A 1 102 ? 10.389 1.585 -12.369 1.00 92.50 102 ARG A C 1
ATOM 810 O O . ARG A 1 102 ? 9.213 1.446 -12.685 1.00 92.50 102 ARG A O 1
ATOM 817 N N . PHE A 1 103 ? 11.349 0.743 -12.734 1.00 95.31 103 PHE A N 1
ATOM 818 C CA . PHE A 1 103 ? 11.122 -0.528 -13.406 1.00 95.31 103 PHE A CA 1
ATOM 819 C C . PHE A 1 103 ? 11.284 -1.659 -12.401 1.00 95.31 103 PHE A C 1
ATOM 821 O O . PHE A 1 103 ? 11.855 -1.455 -11.331 1.00 95.31 103 PHE A O 1
ATOM 828 N N . VAL A 1 104 ? 10.793 -2.847 -12.748 1.00 96.19 104 VAL A N 1
ATOM 829 C CA . VAL A 1 104 ? 11.006 -4.043 -11.928 1.00 96.19 104 VAL A CA 1
ATOM 830 C C . VAL A 1 104 ? 12.505 -4.286 -11.774 1.00 96.19 104 VAL A C 1
ATOM 832 O O . VAL A 1 104 ? 13.242 -4.288 -12.761 1.00 96.19 104 VAL A O 1
ATOM 835 N N . HIS A 1 105 ? 12.963 -4.453 -10.538 1.00 95.94 105 HIS A N 1
ATOM 836 C CA . HIS A 1 105 ? 14.381 -4.621 -10.231 1.00 95.94 105 HIS A CA 1
ATOM 837 C C . HIS A 1 105 ? 14.580 -5.478 -8.988 1.00 95.94 105 HIS A C 1
ATOM 839 O O . HIS A 1 105 ? 13.664 -5.666 -8.195 1.00 95.94 105 HIS A O 1
ATOM 845 N N . ARG A 1 106 ? 15.799 -5.985 -8.800 1.00 96.06 106 ARG A N 1
ATOM 846 C CA . ARG A 1 106 ? 16.195 -6.607 -7.537 1.00 96.06 106 ARG A CA 1
ATOM 847 C C . ARG A 1 106 ? 16.828 -5.569 -6.630 1.00 96.06 106 ARG A C 1
ATOM 849 O O . ARG A 1 106 ? 17.760 -4.877 -7.038 1.00 96.06 106 ARG A O 1
ATOM 856 N N . HIS A 1 107 ? 16.358 -5.507 -5.395 1.00 95.12 107 HIS A N 1
ATOM 857 C CA . HIS A 1 107 ? 17.014 -4.780 -4.323 1.00 95.12 107 HIS A CA 1
ATOM 858 C C . HIS A 1 107 ? 17.871 -5.763 -3.525 1.00 95.12 107 HIS A C 1
ATOM 860 O O . HIS A 1 107 ? 17.370 -6.764 -3.017 1.00 95.12 107 HIS A O 1
ATOM 866 N N . ARG A 1 108 ? 19.179 -5.504 -3.461 1.00 94.00 108 ARG A N 1
ATOM 867 C CA . ARG A 1 108 ? 20.149 -6.355 -2.762 1.00 94.00 108 ARG A CA 1
ATOM 868 C C . ARG A 1 108 ? 20.627 -5.658 -1.501 1.00 94.00 108 ARG A C 1
ATOM 870 O O . ARG A 1 108 ? 20.977 -4.482 -1.539 1.00 94.00 108 ARG A O 1
ATOM 877 N N . SER A 1 109 ? 20.673 -6.404 -0.409 1.00 86.38 109 SER A N 1
ATOM 878 C CA . SER A 1 109 ? 21.173 -5.949 0.884 1.00 86.38 109 SER A CA 1
ATOM 879 C C . SER A 1 109 ? 21.989 -7.056 1.550 1.00 86.38 109 SER A C 1
ATOM 881 O O . SER A 1 109 ? 21.966 -8.202 1.104 1.00 86.38 109 SER A O 1
ATOM 883 N N . GLU A 1 110 ? 22.669 -6.745 2.653 1.00 81.94 110 GLU A N 1
ATOM 884 C CA . GLU A 1 110 ? 23.361 -7.760 3.468 1.00 81.94 110 GLU A CA 1
ATOM 885 C C . GLU A 1 110 ? 22.415 -8.856 3.988 1.00 81.94 110 GLU A C 1
ATOM 887 O O . GLU A 1 110 ? 22.849 -9.960 4.291 1.00 81.94 110 GLU A O 1
ATOM 892 N N . GLY A 1 111 ? 21.116 -8.559 4.087 1.00 76.50 111 GLY A N 1
ATOM 893 C CA . GLY A 1 111 ? 20.094 -9.473 4.584 1.00 76.50 111 GLY A CA 1
ATOM 894 C C . GLY A 1 111 ? 19.438 -10.365 3.531 1.00 76.50 111 GLY A C 1
ATOM 895 O O . GLY A 1 111 ? 18.517 -11.095 3.879 1.00 76.50 111 GLY A O 1
ATOM 896 N N . GLY A 1 112 ? 19.864 -10.280 2.268 1.00 90.38 112 GLY A N 1
ATOM 897 C CA . GLY A 1 112 ? 19.269 -11.009 1.148 1.00 90.38 112 GLY A CA 1
ATOM 898 C C . GLY A 1 112 ? 18.881 -10.102 -0.018 1.00 90.38 112 GLY A C 1
ATOM 899 O O . GLY A 1 112 ? 19.182 -8.902 -0.046 1.00 90.38 112 GLY A O 1
ATOM 900 N N . GLU A 1 113 ? 18.201 -10.691 -0.997 1.00 94.81 113 GLU A N 1
ATOM 901 C CA . GLU A 1 113 ? 17.640 -9.983 -2.146 1.00 94.81 113 GLU A CA 1
ATOM 902 C C . GLU A 1 113 ? 16.118 -10.103 -2.172 1.00 94.81 113 GLU A C 1
ATOM 904 O O . GLU A 1 113 ? 15.558 -11.124 -1.783 1.00 94.81 113 GLU A O 1
ATOM 909 N N . ILE A 1 114 ? 15.462 -9.055 -2.659 1.00 97.00 114 ILE A N 1
ATOM 910 C CA . ILE A 1 114 ? 14.017 -9.011 -2.867 1.00 97.00 114 ILE A CA 1
ATOM 911 C C . ILE A 1 114 ? 13.726 -8.374 -4.225 1.00 97.00 114 ILE A C 1
ATOM 913 O O . ILE A 1 114 ? 14.443 -7.469 -4.665 1.00 97.00 114 ILE A O 1
ATOM 917 N N . TRP A 1 115 ? 12.697 -8.855 -4.919 1.00 98.06 115 TRP A N 1
ATOM 918 C CA . TRP A 1 115 ? 12.202 -8.182 -6.116 1.00 98.06 115 TRP A CA 1
ATOM 919 C C . TRP A 1 115 ? 11.322 -6.995 -5.748 1.00 98.06 115 TRP A C 1
ATOM 921 O O . TRP A 1 115 ? 10.432 -7.118 -4.923 1.00 98.06 115 TRP A O 1
ATOM 931 N N . GLU A 1 116 ? 11.518 -5.867 -6.410 1.00 97.62 116 GLU A N 1
ATOM 932 C CA . GLU A 1 116 ? 10.660 -4.701 -6.266 1.00 97.62 116 GLU A CA 1
ATOM 933 C C . GLU A 1 116 ? 9.843 -4.485 -7.539 1.00 97.62 116 GLU A C 1
ATOM 935 O O . GLU A 1 116 ? 10.387 -4.489 -8.650 1.00 97.62 116 GLU A O 1
ATOM 940 N N . PHE A 1 117 ? 8.541 -4.253 -7.359 1.00 97.50 117 PHE A N 1
ATOM 941 C CA . PHE A 1 117 ? 7.563 -3.923 -8.396 1.00 97.50 117 PHE A CA 1
ATOM 942 C C . PHE A 1 117 ? 6.989 -2.520 -8.146 1.00 97.50 117 PHE A C 1
ATOM 944 O O . PHE A 1 117 ? 5.890 -2.386 -7.592 1.00 97.50 117 PHE A O 1
ATOM 951 N N . PRO A 1 118 ? 7.698 -1.461 -8.576 1.00 95.38 118 PRO A N 1
ATOM 952 C CA . PRO A 1 118 ? 7.276 -0.086 -8.351 1.00 95.38 118 PRO A CA 1
ATOM 953 C C . PRO A 1 118 ? 5.976 0.231 -9.086 1.00 95.38 118 PRO A C 1
ATOM 955 O O . PRO A 1 118 ? 5.718 -0.279 -10.178 1.00 95.38 118 PRO A O 1
ATOM 958 N N . ILE A 1 119 ? 5.195 1.168 -8.548 1.00 93.75 119 ILE A N 1
ATOM 959 C CA . ILE A 1 119 ? 4.023 1.699 -9.255 1.00 93.75 119 ILE A CA 1
ATOM 960 C C . ILE A 1 119 ? 4.476 2.329 -10.581 1.00 93.75 119 ILE A C 1
ATOM 962 O O . ILE A 1 119 ? 5.325 3.226 -10.595 1.00 93.75 119 ILE A O 1
ATOM 966 N N . SER A 1 120 ? 3.872 1.903 -11.696 1.00 95.06 120 SER A N 1
ATOM 967 C CA . SER A 1 120 ? 4.254 2.377 -13.028 1.00 95.06 120 SER A CA 1
ATOM 968 C C . SER A 1 120 ? 4.030 3.880 -13.200 1.00 95.06 120 SER A C 1
ATOM 970 O O . SER A 1 120 ? 3.010 4.451 -12.796 1.00 95.06 120 SER A O 1
ATOM 972 N N . THR A 1 121 ? 4.990 4.529 -13.854 1.00 93.69 121 THR A N 1
ATOM 973 C CA . THR A 1 121 ? 5.029 5.981 -14.079 1.00 93.69 121 THR A CA 1
ATOM 974 C C . THR A 1 121 ? 5.246 6.307 -15.556 1.00 93.69 121 THR A C 1
ATOM 976 O O . THR A 1 121 ? 5.724 5.480 -16.326 1.00 93.69 121 THR A O 1
ATOM 979 N N . ILE A 1 122 ? 4.977 7.540 -15.975 1.00 90.69 122 ILE A N 1
ATOM 980 C CA . ILE A 1 122 ? 5.441 8.109 -17.246 1.00 90.69 122 ILE A CA 1
ATOM 981 C C . ILE A 1 122 ? 6.400 9.262 -16.961 1.00 90.69 122 ILE A C 1
ATOM 983 O O . ILE A 1 122 ? 6.174 10.035 -16.035 1.00 90.69 122 ILE A O 1
ATOM 987 N N . ARG A 1 123 ? 7.487 9.375 -17.734 1.00 86.75 123 ARG A N 1
ATOM 988 C CA . ARG A 1 123 ? 8.393 10.525 -17.621 1.00 86.75 123 ARG A CA 1
ATOM 989 C C . ARG A 1 123 ? 7.924 11.642 -18.536 1.00 86.75 123 ARG A C 1
ATOM 991 O O . ARG A 1 123 ? 7.909 11.463 -19.751 1.00 86.75 123 ARG A O 1
ATOM 998 N N . LEU A 1 124 ? 7.601 12.793 -17.962 1.00 81.75 124 LEU A N 1
ATOM 999 C CA . LEU A 1 124 ? 7.238 14.001 -18.695 1.00 81.75 124 LEU A CA 1
ATOM 1000 C C . LEU A 1 124 ? 8.054 15.184 -18.160 1.00 81.75 124 LEU A C 1
ATOM 1002 O O . LEU A 1 124 ? 8.059 15.436 -16.961 1.00 81.75 124 LEU A O 1
ATOM 1006 N N . PHE A 1 125 ? 8.783 15.882 -19.037 1.00 83.00 125 PHE A N 1
ATOM 1007 C CA . PHE A 1 125 ? 9.664 17.011 -18.675 1.00 83.00 125 PHE A CA 1
ATOM 1008 C C . PHE A 1 125 ? 10.629 16.721 -17.502 1.00 83.00 125 PHE A C 1
ATOM 1010 O O . PHE A 1 125 ? 10.896 17.582 -16.668 1.00 83.00 125 PHE A O 1
ATOM 1017 N N . GLY A 1 126 ? 11.140 15.488 -17.410 1.00 82.50 126 GLY A N 1
ATOM 1018 C CA . GLY A 1 126 ? 12.038 15.066 -16.326 1.00 82.50 126 GLY A CA 1
ATOM 1019 C C . GLY A 1 126 ? 11.349 14.777 -14.986 1.00 82.50 126 GLY A C 1
ATOM 1020 O O . GLY A 1 126 ? 12.039 14.599 -13.985 1.00 82.50 126 GLY A O 1
ATOM 1021 N N . PHE A 1 127 ? 10.016 14.718 -14.956 1.00 87.12 127 PHE A N 1
ATOM 1022 C CA . PHE A 1 127 ? 9.226 14.309 -13.798 1.00 87.12 127 PHE A CA 1
ATOM 1023 C C . PHE A 1 127 ? 8.551 12.968 -14.058 1.00 87.12 127 PHE A C 1
ATOM 1025 O O . PHE A 1 127 ? 7.943 12.764 -15.111 1.00 87.12 127 PHE A O 1
ATOM 1032 N N . ASP A 1 128 ? 8.630 12.071 -13.084 1.00 89.56 128 ASP A N 1
ATOM 1033 C CA . ASP A 1 128 ? 7.919 10.801 -13.110 1.00 89.56 128 ASP A CA 1
ATOM 1034 C C . ASP A 1 128 ? 6.516 10.979 -12.526 1.00 89.56 128 ASP A C 1
ATOM 1036 O O . ASP A 1 128 ? 6.325 11.302 -11.353 1.00 89.56 128 ASP A O 1
ATOM 1040 N N . LEU A 1 129 ? 5.515 10.831 -13.388 1.00 90.38 129 LEU A N 1
ATOM 1041 C CA . LEU A 1 129 ? 4.110 10.955 -13.035 1.00 90.38 129 LEU A CA 1
ATOM 1042 C C . LEU A 1 129 ? 3.494 9.557 -12.956 1.00 90.38 129 LEU A C 1
ATOM 1044 O O . LEU A 1 129 ? 3.619 8.793 -13.911 1.00 90.38 129 LEU A O 1
ATOM 1048 N N . PRO A 1 130 ? 2.840 9.193 -11.850 1.00 90.88 130 PRO A N 1
ATOM 1049 C CA . PRO A 1 130 ? 2.252 7.874 -11.681 1.00 90.88 130 PRO A CA 1
ATOM 1050 C C . PRO A 1 130 ? 1.087 7.680 -12.644 1.00 90.88 130 PRO A C 1
ATOM 1052 O O . PRO A 1 130 ? 0.224 8.544 -12.806 1.00 90.88 130 PRO A O 1
ATOM 1055 N N . ILE A 1 131 ? 1.088 6.514 -13.277 1.00 93.12 131 ILE A N 1
ATOM 1056 C CA . ILE A 1 131 ? 0.048 6.076 -14.205 1.00 93.12 131 ILE A CA 1
ATOM 1057 C C . ILE A 1 131 ? -0.562 4.733 -13.797 1.00 93.12 131 ILE A C 1
ATOM 1059 O O . ILE A 1 131 ? -1.570 4.338 -14.371 1.00 93.12 131 ILE A O 1
ATOM 1063 N N . GLY A 1 132 ? 0.007 4.072 -12.785 1.00 86.31 132 GLY A N 1
ATOM 1064 C CA . GLY A 1 132 ? -0.348 2.734 -12.315 1.00 86.31 132 GLY A CA 1
ATOM 1065 C C . GLY A 1 132 ? -1.682 2.588 -11.581 1.00 86.31 132 GLY A C 1
ATOM 1066 O O . GLY A 1 132 ? -1.868 1.571 -10.939 1.00 86.31 132 GLY A O 1
ATOM 1067 N N . GLY A 1 133 ? -2.613 3.544 -11.626 1.00 82.50 133 GLY A N 1
ATOM 1068 C CA . GLY A 1 133 ? -3.963 3.325 -11.087 1.00 82.50 133 GLY A CA 1
ATOM 1069 C C . GLY A 1 133 ? -4.418 4.239 -9.952 1.00 82.50 133 GLY A C 1
ATOM 1070 O O . GLY A 1 133 ? -3.887 5.333 -9.742 1.00 82.50 133 GLY A O 1
ATOM 1071 N N . GLY A 1 134 ? -5.486 3.808 -9.285 1.00 83.06 134 GLY A N 1
ATOM 1072 C CA . GLY A 1 134 ? -6.189 4.517 -8.220 1.00 83.06 134 GLY A CA 1
ATOM 1073 C C . GLY A 1 134 ? -6.624 5.927 -8.615 1.00 83.06 134 GLY A C 1
ATOM 1074 O O . GLY A 1 134 ? -7.145 6.181 -9.708 1.00 83.06 134 GLY A O 1
ATOM 1075 N N . ASN A 1 135 ? -6.313 6.880 -7.733 1.00 85.12 135 ASN A N 1
ATOM 1076 C CA . ASN A 1 135 ? -6.580 8.301 -7.931 1.00 85.12 135 ASN A CA 1
ATOM 1077 C C . ASN A 1 135 ? -6.153 8.795 -9.330 1.00 85.12 135 ASN A C 1
ATOM 1079 O O . ASN A 1 135 ? -6.899 9.527 -9.968 1.00 85.12 135 ASN A O 1
ATOM 1083 N N . TYR A 1 136 ? -4.998 8.393 -9.866 1.00 86.56 136 TYR A N 1
ATOM 1084 C CA . TYR A 1 136 ? -4.493 8.959 -11.126 1.00 86.56 136 TYR A CA 1
ATOM 1085 C C . TYR A 1 136 ? -5.367 8.611 -12.336 1.00 86.56 136 TYR A C 1
ATOM 1087 O O . TYR A 1 136 ? -5.672 9.493 -13.140 1.00 86.56 136 TYR A O 1
ATOM 1095 N N . LEU A 1 137 ? -5.851 7.369 -12.423 1.00 87.31 137 LEU A N 1
ATOM 1096 C CA . LEU A 1 137 ? -6.777 6.956 -13.483 1.00 87.31 137 LEU A CA 1
ATOM 1097 C C . LEU A 1 137 ? -8.115 7.704 -13.419 1.00 87.31 137 LEU A C 1
ATOM 1099 O O . LEU A 1 137 ? -8.719 7.950 -14.461 1.00 87.31 137 LEU A O 1
ATOM 1103 N N . ARG A 1 138 ? -8.560 8.094 -12.218 1.00 90.62 138 ARG A N 1
ATOM 1104 C CA . ARG A 1 138 ? -9.806 8.852 -12.024 1.00 90.62 138 ARG A CA 1
ATOM 1105 C C . ARG A 1 138 ? -9.659 10.340 -12.314 1.00 90.62 138 ARG A C 1
ATOM 1107 O O . ARG A 1 138 ? -10.600 10.961 -12.807 1.00 90.62 138 ARG A O 1
ATOM 1114 N N . GLN A 1 139 ? -8.512 10.936 -11.989 1.00 87.88 139 GLN A N 1
ATOM 1115 C CA . GLN A 1 139 ? -8.324 12.386 -12.107 1.00 87.88 139 GLN A CA 1
ATOM 1116 C C . GLN A 1 139 ? -8.007 12.833 -13.539 1.00 87.88 139 GLN A C 1
ATOM 1118 O O . GLN A 1 139 ? -8.468 13.898 -13.960 1.00 87.88 139 GLN A O 1
ATOM 1123 N N . PHE A 1 140 ? -7.234 12.043 -14.289 1.00 87.50 140 PHE A N 1
ATOM 1124 C CA . PHE A 1 140 ? -6.806 12.410 -15.638 1.00 87.50 140 PHE A CA 1
ATOM 1125 C C . PHE A 1 140 ? -7.808 11.976 -16.721 1.00 87.50 140 PHE A C 1
ATOM 1127 O O . PHE A 1 140 ? -8.511 10.979 -16.558 1.00 87.50 140 PHE A O 1
ATOM 1134 N N . PRO A 1 141 ? -7.867 12.688 -17.864 1.00 88.25 141 PRO A N 1
ATOM 1135 C CA . PRO A 1 141 ? -8.680 12.274 -19.001 1.00 88.25 141 PRO A CA 1
ATOM 1136 C C . PRO A 1 141 ? -8.375 10.827 -19.444 1.00 88.25 141 PRO A C 1
ATOM 1138 O O . PRO A 1 141 ? -7.207 10.515 -19.706 1.00 88.25 141 PRO A O 1
ATOM 1141 N N . PRO A 1 142 ? -9.391 9.953 -19.614 1.00 88.56 142 PRO A N 1
ATOM 1142 C CA . PRO A 1 142 ? -9.178 8.536 -19.921 1.00 88.56 142 PRO A CA 1
ATOM 1143 C C . PRO A 1 142 ? -8.328 8.286 -21.169 1.00 88.56 142 PRO A C 1
ATOM 1145 O O . PRO A 1 142 ? -7.513 7.369 -21.190 1.00 88.56 142 PRO A O 1
ATOM 1148 N N . PHE A 1 143 ? -8.455 9.123 -22.203 1.00 88.06 143 PHE A N 1
ATOM 1149 C CA . PHE A 1 143 ? -7.663 8.979 -23.427 1.00 88.06 143 PHE A CA 1
ATOM 1150 C C . PHE A 1 143 ? -6.161 9.214 -23.194 1.00 88.06 143 PHE A C 1
ATOM 1152 O O . PHE A 1 143 ? -5.340 8.548 -23.824 1.00 88.06 143 PHE A O 1
ATOM 1159 N N . LEU A 1 144 ? -5.787 10.122 -22.283 1.00 90.19 144 LEU A N 1
ATOM 1160 C CA . LEU A 1 144 ? -4.387 10.355 -21.923 1.00 90.19 144 LEU A CA 1
ATOM 1161 C C . LEU A 1 144 ? -3.835 9.163 -21.150 1.00 90.19 144 LEU A C 1
ATOM 1163 O O . LEU A 1 144 ? -2.757 8.673 -21.482 1.00 90.19 144 LEU A O 1
ATOM 1167 N N . MET A 1 145 ? -4.604 8.656 -20.184 1.00 93.25 145 MET A N 1
ATOM 1168 C CA . MET A 1 145 ? -4.220 7.480 -19.407 1.00 93.25 145 MET A CA 1
ATOM 1169 C C . MET A 1 145 ? -4.061 6.246 -20.294 1.00 93.25 145 MET A C 1
ATOM 1171 O O . MET A 1 145 ? -3.010 5.612 -20.261 1.00 93.25 145 MET A O 1
ATOM 1175 N N . ARG A 1 146 ? -5.020 5.976 -21.187 1.00 92.19 146 ARG A N 1
ATOM 1176 C CA . ARG A 1 146 ? -4.923 4.876 -22.160 1.00 92.19 146 ARG A CA 1
ATOM 1177 C C . ARG A 1 146 ? -3.673 4.984 -23.024 1.00 92.19 146 ARG A C 1
ATOM 1179 O O . ARG A 1 146 ? -2.979 3.992 -23.225 1.00 92.19 146 ARG A O 1
ATOM 1186 N N . ARG A 1 147 ? -3.360 6.184 -23.526 1.00 92.88 147 ARG A N 1
ATOM 1187 C CA . ARG A 1 147 ? -2.143 6.419 -24.318 1.00 92.88 147 ARG A CA 1
ATOM 1188 C C . ARG A 1 147 ? -0.875 6.207 -23.497 1.00 92.88 147 ARG A C 1
ATOM 1190 O O . ARG A 1 147 ? 0.090 5.683 -24.043 1.00 92.88 147 ARG A O 1
ATOM 1197 N N . ALA A 1 148 ? -0.868 6.605 -22.226 1.00 93.38 148 ALA A N 1
ATOM 1198 C CA . ALA A 1 148 ? 0.271 6.415 -21.337 1.00 93.38 148 ALA A CA 1
ATOM 1199 C C . ALA A 1 148 ? 0.512 4.928 -21.036 1.00 93.38 148 ALA A C 1
ATOM 1201 O O . ALA A 1 148 ? 1.636 4.464 -21.202 1.00 93.38 148 ALA A O 1
ATOM 1202 N N . VAL A 1 149 ? -0.540 4.174 -20.698 1.00 94.50 149 VAL A N 1
ATOM 1203 C CA . VAL A 1 149 ? -0.461 2.722 -20.455 1.00 94.50 149 VAL A CA 1
ATOM 1204 C C . VAL A 1 149 ? -0.029 1.981 -21.723 1.00 94.50 149 VAL A C 1
ATOM 1206 O O . VAL A 1 149 ? 0.958 1.257 -21.696 1.00 94.50 149 VAL A O 1
ATOM 1209 N N . ALA A 1 150 ? -0.659 2.255 -22.871 1.00 93.81 150 ALA A N 1
ATOM 1210 C CA . ALA A 1 150 ? -0.259 1.655 -24.149 1.00 93.81 150 ALA A CA 1
ATOM 1211 C C . ALA A 1 150 ? 1.169 2.045 -24.569 1.00 93.81 150 ALA A C 1
ATOM 1213 O O . ALA A 1 150 ? 1.847 1.325 -25.298 1.00 93.81 150 ALA A O 1
ATOM 1214 N N . SER A 1 151 ? 1.643 3.226 -24.163 1.00 93.00 151 SER A N 1
ATOM 1215 C CA . SER A 1 151 ? 3.030 3.621 -24.394 1.00 93.00 151 SER A CA 1
ATOM 1216 C C . SER A 1 151 ? 4.006 2.886 -23.484 1.00 93.00 151 SER A C 1
ATOM 1218 O O . SER A 1 151 ? 5.145 2.725 -23.906 1.00 93.00 151 SER A O 1
ATOM 1220 N N . TRP A 1 152 ? 3.613 2.511 -22.266 1.00 93.38 152 TRP A N 1
ATOM 1221 C CA . TRP A 1 152 ? 4.444 1.693 -21.386 1.00 93.38 152 TRP A CA 1
ATOM 1222 C C . TRP A 1 152 ? 4.604 0.296 -21.983 1.00 93.38 152 TRP A C 1
ATOM 1224 O O . TRP A 1 152 ? 5.725 -0.108 -22.273 1.00 93.38 152 TRP A O 1
ATOM 1234 N N . ASP A 1 153 ? 3.475 -0.355 -22.268 1.00 92.44 153 ASP A N 1
ATOM 1235 C CA . ASP A 1 153 ? 3.386 -1.711 -22.824 1.00 92.44 153 ASP A CA 1
ATOM 1236 C C . ASP A 1 153 ? 4.209 -1.888 -24.113 1.00 92.44 153 ASP A C 1
ATOM 1238 O O . ASP A 1 153 ? 4.920 -2.868 -24.287 1.00 92.44 153 ASP A O 1
ATOM 1242 N N . ARG A 1 154 ? 4.213 -0.881 -24.998 1.00 93.88 154 ARG A N 1
ATOM 1243 C CA . ARG A 1 154 ? 5.007 -0.928 -26.240 1.00 93.88 154 ARG A CA 1
ATOM 1244 C C . ARG A 1 154 ? 6.498 -0.634 -26.080 1.00 93.88 154 ARG A C 1
ATOM 1246 O O . ARG A 1 154 ? 7.250 -0.907 -27.010 1.00 93.88 154 ARG A O 1
ATOM 1253 N N . ARG A 1 155 ? 6.917 0.064 -25.020 1.00 91.56 155 ARG A N 1
ATOM 1254 C CA . ARG A 1 155 ? 8.285 0.617 -24.917 1.00 91.56 155 ARG A CA 1
ATOM 1255 C C . ARG A 1 155 ? 9.171 -0.120 -23.931 1.00 91.56 155 ARG A C 1
ATOM 1257 O O . ARG A 1 155 ? 10.386 0.035 -24.016 1.00 91.56 155 ARG A O 1
ATOM 1264 N N . PHE A 1 156 ? 8.587 -0.834 -22.980 1.00 90.56 156 PHE A N 1
ATOM 1265 C CA . PHE A 1 156 ? 9.324 -1.455 -21.894 1.00 90.56 156 PHE A CA 1
ATOM 1266 C C . PHE A 1 156 ? 8.978 -2.933 -21.810 1.00 90.56 156 PHE A C 1
ATOM 1268 O O . PHE A 1 156 ? 7.816 -3.306 -21.903 1.00 90.56 156 PHE A O 1
ATOM 1275 N N . GLU A 1 157 ? 9.992 -3.755 -21.567 1.00 89.81 157 GLU A N 1
ATOM 1276 C CA . GLU A 1 157 ? 9.807 -5.175 -21.251 1.00 89.81 157 GLU A CA 1
ATOM 1277 C C . GLU A 1 157 ? 9.277 -5.374 -19.821 1.00 89.81 157 GLU A C 1
ATOM 1279 O O . GLU A 1 157 ? 8.686 -6.402 -19.506 1.00 89.81 157 GLU A O 1
ATOM 1284 N N . ALA A 1 158 ? 9.472 -4.382 -18.942 1.00 91.25 158 ALA A N 1
ATOM 1285 C CA . ALA A 1 158 ? 8.981 -4.426 -17.570 1.00 91.25 158 ALA A CA 1
ATOM 1286 C C . ALA A 1 158 ? 7.439 -4.390 -17.528 1.00 91.25 158 ALA A C 1
ATOM 1288 O O . ALA A 1 158 ? 6.834 -3.526 -18.178 1.00 91.25 158 ALA A O 1
ATOM 1289 N N . PRO A 1 159 ? 6.791 -5.240 -16.708 1.00 94.69 159 PRO A N 1
ATOM 1290 C CA . PRO A 1 159 ? 5.340 -5.274 -16.614 1.00 94.69 159 PRO A CA 1
ATOM 1291 C C . PRO A 1 159 ? 4.785 -3.943 -16.106 1.00 94.69 159 PRO A C 1
ATOM 1293 O O . PRO A 1 159 ? 5.408 -3.227 -15.316 1.00 94.69 159 PRO A O 1
ATOM 1296 N N . PHE A 1 160 ? 3.581 -3.616 -16.563 1.00 95.56 160 PHE A N 1
ATOM 1297 C CA . PHE A 1 160 ? 2.826 -2.498 -16.025 1.00 95.56 160 PHE A CA 1
ATOM 1298 C C . PHE A 1 160 ? 2.199 -2.891 -14.682 1.00 95.56 160 PHE A C 1
ATOM 1300 O O . PHE A 1 160 ? 1.389 -3.813 -14.615 1.00 95.56 160 PHE A O 1
ATOM 1307 N N . VAL A 1 161 ? 2.538 -2.173 -13.612 1.00 95.56 161 VAL A N 1
ATOM 1308 C CA . VAL A 1 161 ? 2.004 -2.408 -12.267 1.00 95.56 161 VAL A CA 1
ATOM 1309 C C . VAL A 1 161 ? 0.786 -1.513 -12.057 1.00 95.56 161 VAL A C 1
ATOM 1311 O O . VAL A 1 161 ? 0.913 -0.297 -11.873 1.00 95.56 161 VAL A O 1
ATOM 1314 N N . MET A 1 162 ? -0.397 -2.133 -12.090 1.00 94.00 162 MET A N 1
ATOM 1315 C CA . MET A 1 162 ? -1.676 -1.487 -11.800 1.00 94.00 162 MET A CA 1
ATOM 1316 C C . MET A 1 162 ? -2.121 -1.763 -10.360 1.00 94.00 162 MET A C 1
ATOM 1318 O O . MET A 1 162 ? -2.043 -2.897 -9.898 1.00 94.00 162 MET A O 1
ATOM 1322 N N . TYR A 1 163 ? -2.644 -0.752 -9.670 1.00 92.56 163 TYR A N 1
ATOM 1323 C CA . TYR A 1 163 ? -3.252 -0.890 -8.352 1.00 92.56 163 TYR A CA 1
ATOM 1324 C C . TYR A 1 163 ? -4.554 -0.093 -8.247 1.00 92.56 163 TYR A C 1
ATOM 1326 O O . TYR A 1 163 ? -4.759 0.922 -8.919 1.00 92.56 163 TYR A O 1
ATOM 1334 N N . PHE A 1 164 ? -5.428 -0.542 -7.358 1.00 92.88 164 PHE A N 1
ATOM 1335 C CA . PHE A 1 164 ? -6.626 0.171 -6.949 1.00 92.88 164 PHE A CA 1
ATOM 1336 C C . PHE A 1 164 ? -7.072 -0.314 -5.576 1.00 92.88 164 PHE A C 1
ATOM 1338 O O . PHE A 1 164 ? -6.643 -1.373 -5.120 1.00 92.88 164 PHE A O 1
ATOM 1345 N N . HIS A 1 165 ? -7.936 0.454 -4.924 1.00 89.50 165 HIS A N 1
ATOM 1346 C CA . HIS A 1 165 ? -8.558 0.031 -3.678 1.00 89.50 165 HIS A CA 1
ATOM 1347 C C . HIS A 1 165 ? -10.002 -0.390 -3.915 1.00 89.50 165 HIS A C 1
ATOM 1349 O O . HIS A 1 165 ? -10.698 0.187 -4.746 1.00 89.50 165 HIS A O 1
ATOM 1355 N N . VAL A 1 166 ? -10.476 -1.347 -3.121 1.00 88.25 166 VAL A N 1
ATOM 1356 C CA . VAL A 1 166 ? -11.862 -1.834 -3.189 1.00 88.25 166 VAL A CA 1
ATOM 1357 C C . VAL A 1 166 ? -12.881 -0.714 -2.950 1.00 88.25 166 VAL A C 1
ATOM 1359 O O . VAL A 1 166 ? -13.899 -0.672 -3.628 1.00 88.25 166 VAL A O 1
ATOM 1362 N N . TRP A 1 167 ? -12.578 0.256 -2.077 1.00 87.06 167 TRP A N 1
ATOM 1363 C CA . TRP A 1 167 ? -13.450 1.418 -1.847 1.00 87.06 167 TRP A CA 1
ATOM 1364 C C . TRP A 1 167 ? -13.600 2.321 -3.078 1.00 87.06 167 TRP A C 1
ATOM 1366 O O . TRP A 1 167 ? -14.559 3.082 -3.164 1.00 87.06 167 TRP A O 1
ATOM 1376 N N . GLU A 1 168 ? -12.676 2.264 -4.044 1.00 88.75 168 GLU A N 1
ATOM 1377 C CA . GLU A 1 168 ? -12.798 3.038 -5.286 1.00 88.75 168 GLU A CA 1
ATOM 1378 C C . GLU A 1 168 ? -13.885 2.476 -6.213 1.00 88.75 168 GLU A C 1
ATOM 1380 O O . GLU A 1 168 ? -14.276 3.156 -7.159 1.00 88.75 168 GLU A O 1
ATOM 1385 N N . LEU A 1 169 ? -14.375 1.263 -5.934 1.00 87.94 169 LEU A N 1
ATOM 1386 C CA . LEU A 1 169 ? -15.495 0.618 -6.622 1.00 87.94 169 LEU A CA 1
ATOM 1387 C C . LEU A 1 169 ? -16.836 0.825 -5.910 1.00 87.94 169 LEU A C 1
ATOM 1389 O O . LEU A 1 169 ? -17.858 0.370 -6.408 1.00 87.94 169 LEU A O 1
ATOM 1393 N N . ASP A 1 170 ? -16.847 1.528 -4.776 1.00 87.88 170 ASP A N 1
ATOM 1394 C CA . ASP A 1 170 ? -18.066 1.854 -4.044 1.00 87.88 170 ASP A CA 1
ATOM 1395 C C . ASP A 1 170 ? -18.403 3.352 -4.193 1.00 87.88 170 ASP A C 1
ATOM 1397 O O . ASP A 1 170 ? -17.905 4.196 -3.434 1.00 87.88 170 ASP A O 1
ATOM 1401 N N . PRO A 1 171 ? -19.252 3.734 -5.166 1.00 84.88 171 PRO A N 1
ATOM 1402 C CA . PRO A 1 171 ? -19.693 5.117 -5.314 1.00 84.88 171 PRO A CA 1
ATOM 1403 C C . PRO A 1 171 ? -20.670 5.555 -4.210 1.00 84.88 171 PRO A C 1
ATOM 1405 O O . PRO A 1 171 ? -20.902 6.757 -4.058 1.00 84.88 171 PRO A O 1
ATOM 1408 N N . SER A 1 172 ? -21.240 4.609 -3.456 1.00 83.12 172 SER A N 1
ATOM 1409 C CA . SER A 1 172 ? -22.249 4.849 -2.418 1.00 83.12 172 SER A CA 1
ATOM 1410 C C . SER A 1 172 ? -21.658 5.133 -1.035 1.00 83.12 172 SER A C 1
ATOM 1412 O O . SER A 1 172 ? -22.396 5.456 -0.103 1.00 83.12 172 SER A O 1
ATOM 1414 N N . GLN A 1 173 ? -20.330 5.086 -0.912 1.00 80.75 173 GLN A N 1
ATOM 1415 C CA . GLN A 1 173 ? -19.638 5.315 0.349 1.00 80.75 173 GLN A CA 1
ATOM 1416 C C . GLN A 1 173 ? -19.995 6.673 0.999 1.00 80.75 173 GLN A C 1
ATOM 1418 O O . GLN A 1 173 ? -20.181 7.682 0.298 1.00 80.75 173 GLN A O 1
ATOM 1423 N N . PRO A 1 174 ? -20.016 6.750 2.345 1.00 80.50 174 PRO A N 1
ATOM 1424 C CA . PRO A 1 174 ? -20.272 7.993 3.062 1.00 80.50 174 PRO A CA 1
ATOM 1425 C C . PRO A 1 174 ? -19.334 9.132 2.640 1.00 80.50 174 PRO A C 1
ATOM 1427 O O . PRO A 1 174 ? -18.117 8.969 2.486 1.00 80.50 174 PRO A O 1
ATOM 1430 N N . ARG A 1 175 ? -19.906 10.328 2.462 1.00 79.44 175 ARG A N 1
ATOM 1431 C CA . ARG A 1 175 ? -19.156 11.525 2.068 1.00 79.44 175 ARG A CA 1
ATOM 1432 C C . ARG A 1 175 ? -18.720 12.333 3.282 1.00 79.44 175 ARG A C 1
ATOM 1434 O O . ARG A 1 175 ? -19.539 12.943 3.958 1.00 79.44 175 ARG A O 1
ATOM 1441 N N . ILE A 1 176 ? -17.411 12.414 3.488 1.00 77.19 176 ILE A N 1
ATOM 1442 C CA . ILE A 1 176 ? -16.786 13.241 4.515 1.00 77.19 176 ILE A CA 1
ATOM 1443 C C . ILE A 1 176 ? -16.712 14.675 3.983 1.00 77.19 176 ILE A C 1
ATOM 1445 O O . ILE A 1 176 ? -15.911 15.005 3.102 1.00 77.19 176 ILE A O 1
ATOM 1449 N N . THR A 1 177 ? -17.588 15.539 4.489 1.00 73.88 177 THR A N 1
ATOM 1450 C CA . THR A 1 177 ? -17.665 16.954 4.093 1.00 73.88 177 THR A CA 1
ATOM 1451 C C . THR A 1 177 ? -16.632 17.829 4.797 1.00 73.88 177 THR A C 1
ATOM 1453 O O . THR A 1 177 ? -16.200 18.817 4.207 1.00 73.88 177 THR A O 1
ATOM 1456 N N . ALA A 1 178 ? -16.193 17.438 5.997 1.00 77.50 178 ALA A N 1
ATOM 1457 C CA . ALA A 1 178 ? -15.223 18.174 6.811 1.00 77.50 178 ALA A CA 1
ATOM 1458 C C . ALA A 1 178 ? -13.778 18.126 6.272 1.00 77.50 178 ALA A C 1
ATOM 1460 O O . ALA A 1 178 ? -12.929 18.898 6.706 1.00 77.50 178 ALA A O 1
ATOM 1461 N N . ALA A 1 179 ? -13.480 17.243 5.313 1.00 77.44 179 ALA A N 1
ATOM 1462 C CA . ALA A 1 179 ? -12.137 17.117 4.758 1.00 77.44 179 ALA A CA 1
ATOM 1463 C C . ALA A 1 179 ? -11.778 18.291 3.816 1.00 77.44 179 ALA A C 1
ATOM 1465 O O . ALA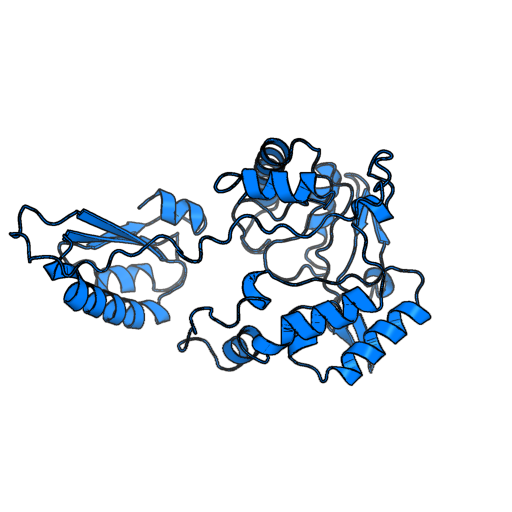 A 1 179 ? -12.650 18.799 3.098 1.00 77.44 179 ALA A O 1
ATOM 1466 N N . PRO A 1 180 ? -10.486 18.671 3.718 1.00 83.19 180 PRO A N 1
ATOM 1467 C CA . PRO A 1 180 ? -10.023 19.682 2.770 1.00 83.19 180 PRO A CA 1
ATOM 1468 C C . PRO A 1 180 ? -10.465 19.386 1.331 1.00 83.19 180 PRO A C 1
ATOM 1470 O O . PRO A 1 180 ? -10.520 18.228 0.907 1.00 83.19 180 PRO A O 1
ATOM 1473 N N . LEU A 1 181 ? -10.720 20.435 0.540 1.00 80.88 181 LEU A N 1
ATOM 1474 C CA . LEU A 1 181 ? -11.230 20.304 -0.833 1.00 80.88 181 LEU A CA 1
ATOM 1475 C C . LEU A 1 181 ? -10.374 19.364 -1.697 1.00 80.88 181 LEU A C 1
ATOM 1477 O O . LEU A 1 181 ? -10.914 18.525 -2.414 1.00 80.88 181 LEU A O 1
ATOM 1481 N N . LEU A 1 182 ? -9.045 19.461 -1.601 1.00 82.75 182 LEU A N 1
ATOM 1482 C CA . LEU A 1 182 ? -8.126 18.590 -2.340 1.00 82.75 182 LEU A CA 1
ATOM 1483 C C . LEU A 1 182 ? -8.270 17.114 -1.950 1.00 82.75 182 LEU A C 1
ATOM 1485 O O . LEU A 1 182 ? -8.257 16.250 -2.826 1.00 82.75 182 LEU A O 1
ATOM 1489 N N . THR A 1 183 ? -8.442 16.822 -0.661 1.00 82.81 183 THR A N 1
ATOM 1490 C CA . THR A 1 183 ? -8.689 15.463 -0.161 1.00 82.81 183 THR A CA 1
ATOM 1491 C C . THR A 1 183 ? -10.011 14.939 -0.700 1.00 82.81 183 THR A C 1
ATOM 1493 O O . THR A 1 183 ? -10.056 13.845 -1.255 1.00 82.81 183 THR A O 1
ATOM 1496 N N . ARG A 1 184 ? -11.068 15.757 -0.658 1.00 85.31 184 ARG A N 1
ATOM 1497 C CA . ARG A 1 184 ? -12.381 15.394 -1.209 1.00 85.31 184 ARG A CA 1
ATOM 1498 C C . ARG A 1 184 ? -12.332 15.138 -2.714 1.00 85.31 184 ARG A C 1
ATOM 1500 O O . ARG A 1 184 ? -12.946 14.185 -3.181 1.00 85.31 184 ARG A O 1
ATOM 1507 N N . ILE A 1 185 ? -11.593 15.945 -3.477 1.00 86.38 185 ILE A N 1
ATOM 1508 C CA . ILE A 1 185 ? -11.411 15.734 -4.921 1.00 86.38 185 ILE A CA 1
ATOM 1509 C C . ILE A 1 185 ? -10.685 14.412 -5.183 1.00 86.38 185 ILE A C 1
ATOM 1511 O O . ILE A 1 185 ? -11.140 13.624 -6.011 1.00 86.38 185 ILE A O 1
ATOM 1515 N N . ARG A 1 186 ? -9.580 14.154 -4.475 1.00 85.19 186 ARG A N 1
ATOM 1516 C CA . ARG A 1 186 ? -8.816 12.904 -4.607 1.00 85.19 186 ARG A CA 1
ATOM 1517 C C . ARG A 1 186 ? -9.645 11.675 -4.251 1.00 85.19 186 ARG A C 1
ATOM 1519 O O . ARG A 1 186 ? -9.540 10.645 -4.908 1.00 85.19 186 ARG A O 1
ATOM 1526 N N . HIS A 1 187 ? -10.481 11.801 -3.228 1.00 85.50 187 HIS A N 1
ATOM 1527 C CA . HIS A 1 187 ? -11.288 10.701 -2.729 1.00 85.50 187 HIS A CA 1
ATOM 1528 C C . HIS A 1 187 ? -12.509 10.439 -3.616 1.00 85.50 187 HIS A C 1
ATOM 1530 O O . HIS A 1 187 ? -12.675 9.330 -4.111 1.00 85.50 187 HIS A O 1
ATOM 1536 N N . TYR A 1 188 ? -13.318 11.460 -3.914 1.00 87.06 188 TYR A N 1
ATOM 1537 C CA . TYR A 1 188 ? -14.670 11.272 -4.461 1.00 87.06 188 TYR A CA 1
ATOM 1538 C C . TYR A 1 188 ? -14.840 11.504 -5.962 1.00 87.06 188 TYR A C 1
ATOM 1540 O O . TYR A 1 188 ? -15.887 11.155 -6.507 1.00 87.06 188 TYR A O 1
ATOM 1548 N N . ARG A 1 189 ? -13.887 12.138 -6.648 1.00 86.81 189 ARG A N 1
ATOM 1549 C CA . ARG A 1 189 ? -14.080 12.496 -8.060 1.00 86.81 189 ARG A CA 1
ATOM 1550 C C . ARG A 1 189 ? -14.074 11.253 -8.954 1.00 86.81 189 ARG A C 1
ATOM 1552 O O . ARG A 1 189 ? -13.169 10.424 -8.854 1.00 86.81 189 ARG A O 1
ATOM 1559 N N . ASN A 1 190 ? -15.053 11.181 -9.860 1.00 89.31 190 ASN A N 1
ATOM 1560 C CA . ASN A 1 190 ? -15.208 10.143 -10.883 1.00 89.31 190 ASN A CA 1
ATOM 1561 C C . ASN A 1 190 ? -15.246 8.700 -10.334 1.00 89.31 190 ASN A C 1
ATOM 1563 O O . ASN A 1 190 ? -14.827 7.778 -11.036 1.00 89.31 190 ASN A O 1
ATOM 1567 N N . LEU A 1 191 ? -15.704 8.493 -9.093 1.00 88.62 191 LEU A N 1
ATOM 1568 C CA . LEU A 1 191 ? -15.826 7.150 -8.505 1.00 88.62 191 LEU A CA 1
ATOM 1569 C C . LEU A 1 191 ? -16.786 6.272 -9.312 1.00 88.62 191 LEU A C 1
ATOM 1571 O O . LEU A 1 191 ? -16.466 5.136 -9.635 1.00 88.62 191 LEU A O 1
ATOM 1575 N N . GLU A 1 192 ? -17.908 6.844 -9.743 1.00 89.06 192 GLU A N 1
ATOM 1576 C CA . GLU A 1 192 ? -18.954 6.170 -10.515 1.00 89.06 192 GLU A CA 1
ATOM 1577 C C . GLU A 1 192 ? -18.481 5.638 -11.876 1.00 89.06 192 GLU A C 1
ATOM 1579 O O . GLU A 1 192 ? -19.150 4.823 -12.501 1.00 89.06 192 GLU A O 1
ATOM 1584 N N . ARG A 1 193 ? -17.325 6.103 -12.360 1.00 88.44 193 ARG A N 1
ATOM 1585 C CA . ARG A 1 193 ? -16.745 5.678 -13.641 1.00 88.44 193 ARG A CA 1
ATOM 1586 C C . ARG A 1 193 ? -15.665 4.622 -13.475 1.00 88.44 193 ARG A C 1
ATOM 1588 O O . ARG A 1 193 ? -15.186 4.093 -14.476 1.00 88.44 193 ARG A O 1
ATOM 1595 N N . TYR A 1 194 ? -15.211 4.375 -12.252 1.00 91.50 194 TYR A N 1
ATOM 1596 C CA . TYR A 1 194 ? -13.960 3.667 -12.041 1.00 91.50 194 TYR A CA 1
ATOM 1597 C C . TYR A 1 194 ? -14.049 2.184 -12.400 1.00 91.50 194 TYR A C 1
ATOM 1599 O O . TYR A 1 194 ? -13.140 1.660 -13.040 1.00 91.50 194 TYR A O 1
ATOM 1607 N N . GLU A 1 195 ? -15.187 1.551 -12.125 1.00 91.50 195 GLU A N 1
ATOM 1608 C CA . GLU A 1 195 ? -15.483 0.185 -12.566 1.00 91.50 195 GLU A CA 1
ATOM 1609 C C . GLU A 1 195 ? -15.397 0.038 -14.096 1.00 91.50 195 GLU A C 1
ATOM 1611 O O . GLU A 1 195 ? -14.729 -0.865 -14.610 1.00 91.50 195 GLU A O 1
ATOM 1616 N N . ALA A 1 196 ? -15.988 0.976 -14.843 1.00 91.88 196 ALA A N 1
ATOM 1617 C CA . ALA A 1 196 ? -15.924 0.985 -16.304 1.00 91.88 196 ALA A CA 1
ATOM 1618 C C . ALA A 1 196 ? -14.494 1.225 -16.823 1.00 91.88 196 ALA A C 1
ATOM 1620 O O . ALA A 1 196 ? -14.096 0.660 -17.843 1.00 91.88 196 ALA A O 1
ATOM 1621 N N . ILE A 1 197 ? -13.705 2.046 -16.118 1.00 91.94 197 ILE A N 1
ATOM 1622 C CA . ILE A 1 197 ? -12.290 2.270 -16.441 1.00 91.94 197 ILE A CA 1
ATOM 1623 C C . ILE A 1 197 ? -11.494 0.972 -16.274 1.00 91.94 197 ILE A C 1
ATOM 1625 O O . ILE A 1 197 ? -10.754 0.611 -17.188 1.00 91.94 197 ILE A O 1
ATOM 1629 N N . LEU A 1 198 ? -11.641 0.264 -15.149 1.00 93.00 198 LEU A N 1
ATOM 1630 C CA . LEU A 1 198 ? -10.934 -1.001 -14.917 1.00 93.00 198 LEU A CA 1
ATOM 1631 C C . LEU A 1 198 ? -11.348 -2.075 -15.925 1.00 93.00 198 LEU A C 1
ATOM 1633 O O . LEU A 1 198 ? -10.482 -2.729 -16.502 1.00 93.00 198 LEU A O 1
ATOM 1637 N N . SER A 1 199 ? -12.649 -2.194 -16.203 1.00 92.81 199 SER A N 1
ATOM 1638 C CA . SER A 1 199 ? -13.185 -3.151 -17.179 1.00 92.81 199 SER A CA 1
ATOM 1639 C C . SER A 1 199 ? -12.569 -2.965 -18.570 1.00 92.81 199 SER A C 1
ATOM 1641 O O . SER A 1 199 ? -12.193 -3.936 -19.224 1.00 92.81 199 SER A O 1
ATOM 1643 N N . ASP A 1 200 ? -12.384 -1.716 -19.009 1.00 92.75 200 ASP A N 1
ATOM 1644 C CA . ASP A 1 200 ? -11.723 -1.412 -20.281 1.00 92.75 200 ASP A CA 1
ATOM 1645 C C . ASP A 1 200 ? -10.243 -1.832 -20.303 1.00 92.75 200 ASP A C 1
ATOM 1647 O O . ASP A 1 200 ? -9.757 -2.262 -21.348 1.00 92.75 200 ASP A O 1
ATOM 1651 N N . TYR A 1 201 ? -9.520 -1.751 -19.181 1.00 94.19 201 TYR A N 1
ATOM 1652 C CA . TYR A 1 201 ? -8.147 -2.260 -19.106 1.00 94.19 201 TYR A CA 1
ATOM 1653 C C . TYR A 1 201 ? -8.103 -3.789 -19.069 1.00 94.19 201 TYR A C 1
ATOM 1655 O O . TYR A 1 201 ? -7.309 -4.377 -19.804 1.00 94.19 201 TYR A O 1
ATOM 1663 N N . PHE A 1 202 ? -8.969 -4.432 -18.283 1.00 93.31 202 PHE A N 1
ATOM 1664 C CA . PHE A 1 202 ? -9.044 -5.895 -18.197 1.00 93.31 202 PHE A CA 1
ATOM 1665 C C . PHE A 1 202 ? -9.445 -6.551 -19.524 1.00 93.31 202 PHE A C 1
ATOM 1667 O O . PHE A 1 202 ? -8.996 -7.654 -19.812 1.00 93.31 202 PHE A O 1
ATOM 1674 N N . ALA A 1 203 ? -10.217 -5.863 -20.369 1.00 94.44 203 ALA A N 1
ATOM 1675 C CA . ALA A 1 203 ? -10.547 -6.341 -21.712 1.00 94.44 203 ALA A CA 1
ATOM 1676 C C . ALA A 1 203 ? -9.394 -6.199 -22.727 1.00 94.44 203 ALA A C 1
ATOM 1678 O O . ALA A 1 203 ? -9.404 -6.856 -23.767 1.00 94.44 203 ALA A O 1
ATOM 1679 N N . ARG A 1 204 ? -8.421 -5.313 -22.475 1.00 94.25 204 ARG A N 1
ATOM 1680 C CA . ARG A 1 204 ? -7.347 -4.974 -23.430 1.00 94.25 204 ARG A CA 1
ATOM 1681 C C . ARG A 1 204 ? -6.020 -5.654 -23.134 1.00 94.25 204 ARG A C 1
ATOM 1683 O O . ARG A 1 204 ? -5.234 -5.843 -24.057 1.00 94.25 204 ARG A O 1
ATOM 1690 N N . TYR A 1 205 ? -5.752 -5.952 -21.869 1.00 94.75 205 TYR A N 1
ATOM 1691 C CA . TYR A 1 205 ? -4.459 -6.449 -21.418 1.00 94.75 205 TYR A CA 1
ATOM 1692 C C . TYR A 1 205 ? -4.631 -7.707 -20.581 1.00 94.75 205 TYR A C 1
ATOM 1694 O O . TYR A 1 205 ? -5.617 -7.877 -19.866 1.00 94.75 205 TYR A O 1
ATOM 1702 N N . ARG A 1 206 ? -3.619 -8.571 -20.629 1.00 93.19 206 ARG A N 1
ATOM 1703 C CA . ARG A 1 206 ? -3.528 -9.716 -19.731 1.00 93.19 206 ARG A CA 1
ATOM 1704 C C . ARG A 1 206 ? -2.916 -9.266 -18.407 1.00 93.19 206 ARG A C 1
ATOM 1706 O O . ARG A 1 206 ? -1.790 -8.779 -18.384 1.00 93.19 206 ARG A O 1
ATOM 1713 N N . PHE A 1 207 ? -3.639 -9.488 -17.316 1.00 93.19 207 PHE A N 1
ATOM 1714 C CA . PHE A 1 207 ? -3.140 -9.290 -15.957 1.00 93.19 207 PHE A CA 1
ATOM 1715 C C . PHE A 1 207 ? -2.811 -10.638 -15.321 1.00 93.19 207 PHE A C 1
ATOM 1717 O O . PHE A 1 207 ? -3.566 -11.599 -15.467 1.00 93.19 207 PHE A O 1
ATOM 1724 N N . ILE A 1 208 ? -1.686 -10.691 -14.613 1.00 92.81 208 ILE A N 1
ATOM 1725 C CA . ILE A 1 208 ? -1.224 -11.852 -13.846 1.00 92.81 208 ILE A CA 1
ATOM 1726 C C . ILE A 1 208 ? -0.777 -11.401 -12.453 1.00 92.81 208 ILE A C 1
ATOM 1728 O O . ILE A 1 208 ? -0.530 -10.213 -12.234 1.00 92.81 208 ILE A O 1
ATOM 1732 N N . GLY A 1 209 ? -0.677 -12.343 -11.513 1.00 93.06 209 GLY A N 1
ATOM 1733 C CA . GLY A 1 209 ? -0.090 -12.074 -10.196 1.00 93.06 209 GLY A CA 1
ATOM 1734 C C . GLY A 1 209 ? 1.422 -11.853 -10.284 1.00 93.06 209 GLY A C 1
ATOM 1735 O O . GLY A 1 209 ? 2.082 -12.378 -11.184 1.00 93.06 209 GLY A O 1
ATOM 1736 N N . ILE A 1 210 ? 1.994 -11.118 -9.330 1.00 96.06 210 ILE A N 1
ATOM 1737 C CA . ILE A 1 210 ? 3.449 -10.910 -9.274 1.00 96.06 210 ILE A CA 1
ATOM 1738 C C . ILE A 1 210 ? 4.160 -12.239 -8.985 1.00 96.06 210 ILE A C 1
ATOM 1740 O O . ILE A 1 210 ? 5.173 -12.550 -9.612 1.00 96.06 210 ILE A O 1
ATOM 1744 N N . GLY A 1 211 ? 3.598 -13.075 -8.109 1.00 94.12 211 GLY A N 1
ATOM 1745 C CA . GLY A 1 211 ? 4.126 -14.410 -7.845 1.00 94.12 211 GLY A CA 1
ATOM 1746 C C . GLY A 1 211 ? 4.086 -15.325 -9.074 1.00 94.12 211 GLY A C 1
ATOM 1747 O O . GLY A 1 211 ? 4.988 -16.140 -9.250 1.00 94.12 211 GLY A O 1
ATOM 1748 N N . GLU A 1 212 ? 3.088 -15.175 -9.954 1.00 93.44 212 GLU A N 1
ATOM 1749 C CA . GLU A 1 212 ? 3.042 -15.882 -11.247 1.00 93.44 212 GLU A CA 1
ATOM 1750 C C . GLU A 1 212 ? 4.130 -15.366 -12.196 1.00 93.44 212 GLU A C 1
ATOM 1752 O O . GLU A 1 212 ? 4.865 -16.170 -12.762 1.00 93.44 212 GLU A O 1
ATOM 1757 N N . TYR A 1 213 ? 4.292 -14.043 -12.312 1.00 93.88 213 TYR A N 1
ATOM 1758 C CA . TYR A 1 213 ? 5.345 -13.427 -13.129 1.00 93.88 213 TYR A CA 1
ATOM 1759 C C . TYR A 1 213 ? 6.755 -13.887 -12.718 1.00 93.88 213 TYR A C 1
ATOM 1761 O O . TYR A 1 213 ? 7.614 -14.100 -13.569 1.00 93.88 213 TYR A O 1
ATOM 1769 N N . LEU A 1 214 ? 6.991 -14.075 -11.416 1.00 94.50 214 LEU A N 1
ATOM 1770 C CA . LEU A 1 214 ? 8.262 -14.567 -10.877 1.00 94.50 214 LEU A CA 1
ATOM 1771 C C . LEU A 1 214 ? 8.420 -16.098 -10.927 1.00 94.50 214 LEU A C 1
ATOM 1773 O O . LEU A 1 214 ? 9.467 -16.604 -10.525 1.00 94.50 214 LEU A O 1
ATOM 1777 N N . GLY A 1 215 ? 7.406 -16.846 -11.374 1.00 92.31 215 GLY A N 1
ATOM 1778 C CA . GLY A 1 215 ? 7.433 -18.312 -11.382 1.00 92.31 215 GLY A CA 1
ATOM 1779 C C . GLY A 1 215 ? 7.405 -18.950 -9.985 1.00 92.31 215 GLY A C 1
ATOM 1780 O O . GLY A 1 215 ? 7.848 -20.081 -9.816 1.00 92.31 215 GLY A O 1
ATOM 1781 N N . LEU A 1 216 ? 6.900 -18.240 -8.970 1.00 86.06 216 LEU A N 1
ATOM 1782 C CA . LEU A 1 216 ? 6.855 -18.698 -7.571 1.00 86.06 216 LEU A CA 1
ATOM 1783 C C . LEU A 1 216 ? 5.647 -19.590 -7.263 1.00 86.06 216 LEU A C 1
ATOM 1785 O O . LEU A 1 216 ? 5.560 -20.184 -6.188 1.00 86.06 216 LEU A O 1
ATOM 1789 N N . ARG A 1 217 ? 4.690 -19.685 -8.189 1.00 66.69 217 ARG A N 1
ATOM 1790 C CA . ARG A 1 217 ? 3.569 -20.617 -8.079 1.00 66.69 217 ARG A CA 1
ATOM 1791 C C . ARG A 1 217 ? 3.973 -21.949 -8.697 1.00 66.69 217 ARG A C 1
ATOM 1793 O O . ARG A 1 217 ? 4.220 -22.012 -9.896 1.00 66.69 217 ARG A O 1
ATOM 1800 N N . GLY A 1 218 ? 3.992 -23.009 -7.883 1.00 54.12 218 GLY A N 1
ATOM 1801 C CA . GLY A 1 218 ? 4.023 -24.379 -8.399 1.00 54.12 218 GLY A CA 1
ATOM 1802 C C . GLY A 1 218 ? 2.898 -24.572 -9.417 1.00 54.12 218 GLY A C 1
ATOM 1803 O O . GLY A 1 218 ? 1.843 -23.955 -9.266 1.00 54.12 218 GLY A O 1
ATOM 1804 N N . GLU A 1 219 ? 3.157 -25.369 -10.454 1.00 38.31 219 GLU A N 1
ATOM 1805 C CA . GLU A 1 219 ? 2.340 -25.593 -11.654 1.00 38.31 219 GLU A CA 1
ATOM 1806 C C . GLU A 1 219 ? 0.872 -25.963 -11.362 1.00 38.31 219 GLU A C 1
ATOM 1808 O O . GLU A 1 219 ? 0.416 -27.076 -11.600 1.00 38.31 219 GLU A O 1
ATOM 1813 N N . ARG A 1 220 ? 0.063 -25.022 -10.885 1.00 45.34 220 ARG A N 1
ATOM 1814 C CA . ARG A 1 220 ? -1.379 -25.072 -11.071 1.00 45.34 220 ARG A CA 1
ATOM 1815 C C . ARG A 1 220 ? -1.642 -24.322 -12.356 1.00 45.34 220 ARG A C 1
ATOM 1817 O O . ARG A 1 220 ? -1.845 -23.110 -12.344 1.00 45.34 220 ARG A O 1
ATOM 1824 N N . ARG A 1 221 ? -1.594 -25.054 -13.478 1.00 40.50 221 ARG A N 1
ATOM 1825 C CA . ARG A 1 221 ? -2.280 -24.618 -14.697 1.00 40.50 221 ARG A CA 1
ATOM 1826 C C . ARG A 1 221 ? -3.665 -24.159 -14.252 1.00 40.50 221 ARG A C 1
ATOM 1828 O O . ARG A 1 221 ? -4.386 -24.934 -13.627 1.00 40.50 221 ARG A O 1
ATOM 1835 N N . ARG A 1 222 ? -4.019 -22.906 -14.546 1.00 45.12 222 ARG A N 1
ATOM 1836 C CA . ARG A 1 222 ? -5.426 -22.537 -14.677 1.00 45.12 222 ARG A CA 1
ATOM 1837 C C . ARG A 1 222 ? -5.964 -23.472 -15.752 1.00 45.12 222 ARG A C 1
ATOM 1839 O O . ARG A 1 222 ? -5.759 -23.227 -16.935 1.00 45.12 222 ARG A O 1
ATOM 1846 N N . GLU A 1 223 ? -6.546 -24.596 -15.347 1.00 41.06 223 GLU A N 1
ATOM 1847 C CA . GLU A 1 223 ? -7.554 -25.223 -16.183 1.00 41.06 223 GLU A CA 1
ATOM 1848 C C . GLU A 1 223 ? -8.543 -24.103 -16.488 1.00 41.06 223 GLU A C 1
ATOM 1850 O O . GLU A 1 223 ? -8.962 -23.384 -15.576 1.00 41.06 223 GLU A O 1
ATOM 1855 N N . GLU A 1 224 ? -8.808 -23.879 -17.770 1.00 42.47 224 GLU A N 1
ATOM 1856 C CA . GLU A 1 224 ? -9.837 -22.969 -18.255 1.00 42.47 224 GLU A CA 1
ATOM 1857 C C . GLU A 1 224 ? -11.193 -23.501 -17.776 1.00 42.47 224 GLU A C 1
ATOM 1859 O O . GLU A 1 224 ? -11.987 -24.042 -18.536 1.00 42.47 224 GLU A O 1
ATOM 1864 N N . ARG A 1 225 ? -11.467 -23.415 -16.473 1.00 42.91 225 ARG A N 1
ATOM 1865 C CA . ARG A 1 225 ? -12.835 -23.449 -16.008 1.00 42.91 225 ARG A CA 1
ATOM 1866 C C . ARG A 1 225 ? -13.427 -22.147 -16.505 1.00 42.91 225 ARG A C 1
ATOM 1868 O O . ARG A 1 225 ? -13.006 -21.066 -16.093 1.00 42.91 225 ARG A O 1
ATOM 1875 N N . GLU A 1 226 ? -14.397 -22.261 -17.405 1.00 40.44 226 GLU A N 1
ATOM 1876 C CA . GLU A 1 226 ? -15.469 -21.281 -17.541 1.00 40.44 226 GLU A CA 1
ATOM 1877 C C . GLU A 1 226 ? -16.155 -21.163 -16.169 1.00 40.44 226 GLU A C 1
ATOM 1879 O O . GLU A 1 226 ? -17.221 -21.722 -15.914 1.00 40.44 226 GLU A O 1
ATOM 1884 N N . GLU A 1 227 ? -15.493 -20.504 -15.221 1.00 45.72 227 GLU A N 1
ATOM 1885 C CA . GLU A 1 227 ? -16.057 -20.181 -13.926 1.00 45.72 227 GLU A CA 1
ATOM 1886 C C . GLU A 1 227 ? -17.052 -19.063 -14.175 1.00 45.72 227 GLU A C 1
ATOM 1888 O O . GLU A 1 227 ? -16.740 -17.872 -14.188 1.00 45.72 227 GLU A O 1
ATOM 1893 N N . ARG A 1 228 ? -18.284 -19.500 -14.438 1.00 40.19 228 ARG A N 1
ATOM 1894 C CA . ARG A 1 228 ? -19.491 -18.712 -14.254 1.00 40.19 228 ARG A CA 1
ATOM 1895 C C . ARG A 1 228 ? -19.305 -17.969 -12.932 1.00 40.19 228 ARG A C 1
ATOM 1897 O O . ARG A 1 228 ? -19.142 -18.599 -11.888 1.00 40.19 228 ARG A O 1
ATOM 1904 N N . PHE A 1 229 ? -19.229 -16.641 -13.006 1.00 41.53 229 PHE A N 1
ATOM 1905 C CA . PHE A 1 229 ? -19.192 -15.782 -11.834 1.00 41.53 229 PHE A CA 1
ATOM 1906 C C . PHE A 1 229 ? -20.517 -15.991 -11.108 1.00 41.53 229 PHE A C 1
ATOM 1908 O O . PHE A 1 229 ? -21.510 -15.352 -11.439 1.00 41.53 229 PHE A O 1
ATOM 1915 N N . ASP A 1 230 ? -20.546 -16.952 -10.191 1.00 41.94 230 ASP A N 1
ATOM 1916 C CA . ASP A 1 230 ? -21.577 -17.037 -9.176 1.00 41.94 230 ASP A CA 1
ATOM 1917 C C . ASP A 1 230 ? -21.039 -16.175 -8.033 1.00 41.94 230 ASP A C 1
ATOM 1919 O O . ASP A 1 230 ? -20.117 -16.597 -7.314 1.00 41.94 230 ASP A O 1
ATOM 1923 N N . PRO A 1 231 ? -21.462 -14.901 -7.924 1.00 45.09 231 PRO A N 1
ATOM 1924 C CA . PRO A 1 231 ? -21.188 -14.177 -6.702 1.00 45.09 231 PRO A CA 1
ATOM 1925 C C . PRO A 1 231 ? -21.767 -15.029 -5.569 1.00 45.09 231 PRO A C 1
ATOM 1927 O O . PRO A 1 231 ? -22.862 -15.579 -5.704 1.00 45.09 231 PRO A O 1
ATOM 1930 N N . LEU A 1 232 ? -21.063 -15.127 -4.433 1.00 43.12 232 LEU A N 1
ATOM 1931 C CA . LEU A 1 232 ? -21.769 -15.441 -3.188 1.00 43.12 232 LEU A CA 1
ATOM 1932 C C . LEU A 1 232 ? -23.022 -14.566 -3.182 1.00 43.12 232 LEU A C 1
ATOM 1934 O O . LEU A 1 232 ? -22.879 -13.402 -3.572 1.00 43.12 232 LEU A O 1
ATOM 1938 N N . PRO A 1 233 ? -24.212 -15.079 -2.816 1.00 39.00 233 PRO A N 1
ATOM 1939 C CA . PRO A 1 233 ? -25.394 -14.242 -2.750 1.00 39.00 233 PRO A CA 1
ATOM 1940 C C . PRO A 1 233 ? -25.002 -13.018 -1.938 1.00 39.00 233 PRO A C 1
ATOM 1942 O O . PRO A 1 233 ? -24.723 -13.117 -0.738 1.00 39.00 233 PRO A O 1
ATOM 1945 N N . TRP A 1 234 ? -24.872 -11.885 -2.632 1.00 36.31 234 TRP A N 1
ATOM 1946 C CA . TRP A 1 234 ? -24.734 -10.607 -1.980 1.00 36.31 234 TRP A CA 1
ATOM 1947 C C . TRP A 1 234 ? -25.962 -10.568 -1.097 1.00 36.31 234 TRP A C 1
ATOM 1949 O O . TRP A 1 234 ? -27.087 -10.634 -1.598 1.00 36.31 234 TRP A O 1
ATOM 1959 N N . ARG A 1 235 ? -25.767 -10.573 0.221 1.00 39.62 235 ARG A N 1
ATOM 1960 C CA . ARG A 1 235 ? -26.868 -10.214 1.095 1.00 39.62 235 ARG A CA 1
ATOM 1961 C C . ARG A 1 235 ? -27.124 -8.747 0.765 1.00 39.62 235 ARG A C 1
ATOM 1963 O O . ARG A 1 235 ? -26.403 -7.882 1.245 1.00 39.62 235 ARG A O 1
ATOM 1970 N N . GLU A 1 236 ? -28.079 -8.485 -0.130 1.00 39.53 236 GLU A N 1
ATOM 1971 C CA . GLU A 1 236 ? -28.632 -7.140 -0.363 1.00 39.53 236 GLU A CA 1
ATOM 1972 C C . GLU A 1 236 ? -29.026 -6.509 0.974 1.00 39.53 236 GLU A C 1
ATOM 1974 O O . GLU A 1 236 ? -28.874 -5.310 1.197 1.00 39.53 236 GLU A O 1
ATOM 1979 N N . GLU A 1 237 ? -29.427 -7.361 1.912 1.00 36.38 237 GLU A N 1
ATOM 1980 C CA . GLU A 1 237 ? -29.396 -7.086 3.332 1.00 36.38 237 GLU A CA 1
ATOM 1981 C C . GLU A 1 237 ? -27.938 -6.982 3.812 1.00 36.38 237 GLU A C 1
ATOM 1983 O O . GLU A 1 237 ? -27.381 -7.904 4.419 1.00 36.38 237 GLU A O 1
ATOM 1988 N N . GLY A 1 238 ? -27.325 -5.805 3.630 1.00 32.69 238 GLY A N 1
ATOM 1989 C CA . GLY A 1 238 ? -26.363 -5.335 4.631 1.00 32.69 238 GLY A CA 1
ATOM 1990 C C . GLY A 1 238 ? -26.956 -5.598 6.019 1.00 32.69 238 GLY A C 1
ATOM 1991 O O . GLY A 1 238 ? -28.180 -5.556 6.127 1.00 32.69 238 GLY A O 1
ATOM 1992 N N . ILE A 1 239 ? -26.128 -5.935 7.029 1.00 36.16 239 ILE A N 1
ATOM 1993 C CA . ILE A 1 239 ? -26.572 -6.312 8.394 1.00 36.16 239 ILE A CA 1
ATOM 1994 C C . ILE A 1 239 ? -27.880 -5.582 8.696 1.00 36.16 239 ILE A C 1
ATOM 1996 O O . ILE A 1 239 ? -27.835 -4.350 8.782 1.00 36.16 239 ILE A O 1
ATOM 2000 N N . PRO A 1 240 ? -29.033 -6.278 8.725 1.00 31.78 240 PRO A N 1
ATOM 2001 C CA . PRO A 1 240 ? -30.310 -5.601 8.707 1.00 31.78 240 PRO A CA 1
ATOM 2002 C C . PRO A 1 240 ? -30.374 -4.742 9.957 1.00 31.78 240 PRO A C 1
ATOM 2004 O O . PRO A 1 240 ? -30.535 -5.240 11.070 1.00 31.78 240 PRO A O 1
ATOM 2007 N N . VAL A 1 241 ? -30.229 -3.431 9.775 1.00 35.06 241 VAL A N 1
ATOM 2008 C CA . VAL A 1 241 ? -30.607 -2.464 10.790 1.00 35.06 241 VAL A CA 1
ATOM 2009 C C . VAL A 1 241 ? -32.121 -2.531 10.786 1.00 35.06 241 VAL A C 1
ATOM 2011 O O . VAL A 1 241 ? -32.786 -1.831 10.022 1.00 35.06 241 VAL A O 1
ATOM 2014 N N . ARG A 1 242 ? -32.671 -3.452 11.583 1.00 31.58 242 ARG A N 1
ATOM 2015 C CA . ARG A 1 242 ? -34.095 -3.478 11.890 1.00 31.58 242 ARG A CA 1
ATOM 2016 C C . ARG A 1 242 ? -34.433 -2.116 12.481 1.00 31.58 242 ARG A C 1
ATOM 2018 O O . ARG A 1 242 ? -34.261 -1.872 13.668 1.00 31.58 242 ARG A O 1
ATOM 2025 N N . ARG A 1 243 ? -34.938 -1.219 11.638 1.00 33.84 243 ARG A N 1
ATOM 2026 C CA . ARG A 1 243 ? -35.784 -0.113 12.072 1.00 33.84 243 ARG A CA 1
ATOM 2027 C C . ARG A 1 243 ? -37.166 -0.696 12.316 1.00 33.84 243 ARG A C 1
ATOM 2029 O O . ARG A 1 243 ? -38.111 -0.401 11.593 1.00 33.84 243 ARG A O 1
ATOM 2036 N N . GLU A 1 244 ? -37.273 -1.580 13.303 1.00 35.50 244 GLU A N 1
ATOM 2037 C CA . GLU A 1 244 ? -38.574 -1.749 13.931 1.00 35.50 244 GLU A CA 1
ATOM 2038 C C . GLU A 1 244 ? -38.879 -0.412 14.612 1.00 35.50 244 GLU A C 1
ATOM 2040 O O . GLU A 1 244 ? -37.994 0.141 15.274 1.00 35.50 244 GLU A O 1
ATOM 2045 N N . PRO A 1 245 ? -40.071 0.175 14.414 1.00 34.16 245 PRO A N 1
ATOM 2046 C CA . PRO A 1 245 ? -40.499 1.286 15.240 1.00 34.16 245 PRO A CA 1
ATOM 2047 C C . PRO A 1 245 ? -40.571 0.747 16.665 1.00 34.16 245 PRO A C 1
ATOM 2049 O O . PRO A 1 245 ? -41.531 0.078 17.039 1.00 34.16 245 PRO A O 1
ATOM 2052 N N . ALA A 1 246 ? -39.498 0.959 17.424 1.00 40.03 246 ALA A N 1
ATOM 2053 C CA . ALA A 1 246 ? -39.401 0.498 18.789 1.00 40.03 246 ALA A CA 1
ATOM 2054 C C . ALA A 1 246 ? -40.540 1.157 19.567 1.00 40.03 246 ALA A C 1
ATOM 2056 O O . ALA A 1 246 ? -40.582 2.380 19.742 1.00 40.03 246 ALA A O 1
ATOM 2057 N N . SER A 1 247 ? -41.488 0.340 20.022 1.00 46.47 247 SER A N 1
ATOM 2058 C CA . SER A 1 247 ? -42.313 0.683 21.169 1.00 46.47 247 SER A CA 1
ATOM 2059 C C . SER A 1 247 ? -41.356 1.114 22.272 1.00 46.47 247 SER A C 1
ATOM 2061 O O . SER A 1 247 ? -40.515 0.315 22.674 1.00 46.47 247 SER A O 1
ATOM 2063 N N . ARG A 1 248 ? -41.428 2.384 22.683 1.00 41.69 248 ARG A N 1
ATOM 2064 C CA . ARG A 1 248 ? -40.495 2.995 23.638 1.00 41.69 248 ARG A CA 1
ATOM 2065 C C . ARG A 1 248 ? -40.449 2.153 24.922 1.00 41.69 248 ARG A C 1
ATOM 2067 O O . ARG A 1 248 ? -41.428 2.203 25.668 1.00 41.69 248 ARG A O 1
ATOM 2074 N N . PRO A 1 249 ? -39.362 1.407 25.192 1.00 47.12 249 PRO A N 1
ATOM 2075 C CA . PRO A 1 249 ? -39.233 0.680 26.443 1.00 47.12 249 PRO A CA 1
ATOM 2076 C C . PRO A 1 249 ? -39.035 1.678 27.587 1.00 47.12 249 PRO A C 1
ATOM 2078 O O . PRO A 1 249 ? -38.540 2.799 27.385 1.00 47.12 249 PRO A O 1
ATOM 2081 N N . GLY A 1 250 ? -39.406 1.273 28.801 1.00 50.38 250 GLY A N 1
ATOM 2082 C CA . GLY A 1 250 ? -39.044 2.008 30.013 1.00 50.38 250 GLY A CA 1
ATOM 2083 C C . GLY A 1 250 ? -37.522 2.180 30.120 1.00 50.38 250 GLY A C 1
ATOM 2084 O O . GLY A 1 250 ? -36.757 1.453 29.491 1.00 50.38 250 GLY A O 1
ATOM 2085 N N . LEU A 1 251 ? -37.063 3.158 30.907 1.00 51.94 251 LEU A N 1
ATOM 2086 C CA . LEU A 1 251 ? -35.633 3.475 31.076 1.00 51.94 251 LEU A CA 1
ATOM 2087 C C . LEU A 1 251 ? -34.761 2.263 31.480 1.00 51.94 251 LEU A C 1
ATOM 2089 O O . LEU A 1 251 ? -33.578 2.263 31.160 1.00 51.94 251 LEU A O 1
ATOM 2093 N N . GLU A 1 252 ? -35.335 1.238 32.117 1.00 55.47 252 GLU A N 1
ATOM 2094 C CA . GLU A 1 252 ? -34.636 0.031 32.597 1.00 55.47 252 GLU A CA 1
ATOM 2095 C C . GLU A 1 252 ? -34.558 -1.120 31.571 1.00 55.47 252 GLU A C 1
ATOM 2097 O O . GLU A 1 252 ? -33.814 -2.072 31.779 1.00 55.47 252 GLU A O 1
ATOM 2102 N N . GLU A 1 253 ? -35.274 -1.037 30.443 1.00 62.66 253 GLU A N 1
ATOM 2103 C CA . GLU A 1 253 ? -35.328 -2.095 29.411 1.00 62.66 253 GLU A CA 1
ATOM 2104 C C . GLU A 1 253 ? -34.547 -1.744 28.132 1.00 62.66 253 GLU A C 1
ATOM 2106 O O . GLU A 1 253 ? -34.586 -2.477 27.141 1.00 62.66 253 GLU A O 1
ATOM 2111 N N . ARG A 1 254 ? -33.845 -0.605 28.111 1.00 78.06 254 ARG A N 1
ATOM 2112 C CA . ARG A 1 254 ? -33.113 -0.159 26.918 1.00 78.06 254 ARG A CA 1
ATOM 2113 C C . ARG A 1 254 ? -31.848 -0.998 26.721 1.00 78.06 254 ARG A C 1
ATOM 2115 O O . ARG A 1 254 ? -31.033 -1.068 27.642 1.00 78.06 254 ARG A O 1
ATOM 2122 N N . PRO A 1 255 ? -31.613 -1.573 25.527 1.00 84.81 255 PRO A N 1
ATOM 2123 C CA . PRO A 1 255 ? -30.359 -2.255 25.242 1.00 84.81 255 PRO A CA 1
ATOM 2124 C C . PRO A 1 255 ? -29.178 -1.291 25.410 1.00 84.81 255 PRO A C 1
ATOM 2126 O O . PRO A 1 255 ? -29.199 -0.174 24.882 1.00 84.81 255 PRO A O 1
ATOM 2129 N N . GLY A 1 256 ? -28.157 -1.725 26.151 1.00 87.88 256 GLY A N 1
ATOM 2130 C CA . GLY A 1 256 ? -26.909 -0.983 26.309 1.00 87.88 256 GLY A CA 1
ATOM 2131 C C . GLY A 1 256 ? -26.081 -1.036 25.030 1.00 87.88 256 GLY A C 1
ATOM 2132 O O . GLY A 1 256 ? -25.868 -2.114 24.475 1.00 87.88 256 GLY A O 1
ATOM 2133 N N . VAL A 1 257 ? -25.616 0.119 24.558 1.00 92.25 257 VAL A N 1
ATOM 2134 C CA . VAL A 1 257 ? -24.749 0.223 23.378 1.00 92.25 257 VAL A CA 1
ATOM 2135 C C . VAL A 1 257 ? -23.553 1.095 23.728 1.00 92.25 257 VAL A C 1
ATOM 2137 O O . VAL A 1 257 ? -23.715 2.271 24.052 1.00 92.25 257 VAL A O 1
ATOM 2140 N N . THR A 1 258 ? -22.354 0.522 23.621 1.00 91.50 258 THR A N 1
ATOM 2141 C CA . THR A 1 258 ? -21.095 1.250 23.799 1.00 91.50 258 THR A CA 1
ATOM 2142 C C . THR A 1 258 ? -20.501 1.607 22.443 1.00 91.50 258 THR A C 1
ATOM 2144 O O . THR A 1 258 ? -20.352 0.745 21.577 1.00 91.50 258 THR A O 1
ATOM 2147 N N . ILE A 1 259 ? -20.153 2.877 22.258 1.00 91.94 259 ILE A N 1
ATOM 2148 C CA . ILE A 1 259 ? -19.489 3.395 21.063 1.00 91.94 259 ILE A CA 1
ATOM 2149 C C . ILE A 1 259 ? -18.068 3.788 21.452 1.00 91.94 259 ILE A C 1
ATOM 2151 O O . ILE A 1 259 ? -17.865 4.740 22.205 1.00 91.94 259 ILE A O 1
ATOM 2155 N N . VAL A 1 260 ? -17.094 3.051 20.922 1.00 92.00 260 VAL A N 1
ATOM 2156 C CA . VAL A 1 260 ? -15.670 3.318 21.137 1.00 92.00 260 VAL A CA 1
ATOM 2157 C C . VAL A 1 260 ? -15.162 4.262 20.051 1.00 92.00 260 VAL A C 1
ATOM 2159 O O . VAL A 1 260 ? -15.332 3.999 18.858 1.00 92.00 260 VAL A O 1
ATOM 2162 N N . VAL A 1 261 ? -14.541 5.365 20.460 1.00 94.75 261 VAL A N 1
ATOM 2163 C CA . VAL A 1 261 ? -13.997 6.402 19.584 1.00 94.75 261 VAL A CA 1
ATOM 2164 C C . VAL A 1 261 ? -12.488 6.524 19.815 1.00 94.75 261 VAL A C 1
ATOM 2166 O O . VAL A 1 261 ? -12.063 7.183 20.766 1.00 94.75 261 VAL A O 1
ATOM 2169 N N . PRO A 1 262 ? -11.657 5.910 18.959 1.00 93.31 262 PRO A N 1
ATOM 2170 C CA . PRO A 1 262 ? -10.215 6.109 19.011 1.00 93.31 262 PRO A CA 1
ATOM 2171 C C . PRO A 1 262 ? -9.856 7.517 18.513 1.00 93.31 262 PRO A C 1
ATOM 2173 O O . PRO A 1 262 ? -10.356 7.966 17.479 1.00 93.31 262 PRO A O 1
ATOM 2176 N N . CYS A 1 263 ? -8.972 8.207 19.229 1.00 90.81 263 CYS A N 1
ATOM 2177 C CA . CYS A 1 263 ? -8.517 9.558 18.913 1.00 90.81 263 CYS A CA 1
ATOM 2178 C C . CYS A 1 263 ? -6.986 9.602 18.863 1.00 90.81 263 CYS A C 1
ATOM 2180 O O . CYS A 1 263 ? -6.330 9.139 19.788 1.00 90.81 263 CYS A O 1
ATOM 2182 N N . TYR A 1 264 ? -6.415 10.185 17.806 1.00 91.31 264 TYR A N 1
ATOM 2183 C CA . TYR A 1 264 ? -4.985 10.494 17.734 1.00 91.31 264 TYR A CA 1
ATOM 2184 C C . TYR A 1 264 ? -4.763 11.777 16.937 1.00 91.31 264 TYR A C 1
ATOM 2186 O O . TYR A 1 264 ? -4.968 11.791 15.724 1.00 91.31 264 TYR A O 1
ATOM 2194 N N . ASN A 1 265 ? -4.309 12.836 17.605 1.00 90.25 265 ASN A N 1
ATOM 2195 C CA . ASN A 1 265 ? -4.112 14.160 17.008 1.00 90.25 265 ASN A CA 1
ATOM 2196 C C . ASN A 1 265 ? -5.370 14.715 16.295 1.00 90.25 265 ASN A C 1
ATOM 2198 O O . ASN A 1 265 ? -5.321 15.149 15.141 1.00 90.25 265 ASN A O 1
ATOM 2202 N N . GLU A 1 266 ? -6.513 14.656 16.980 1.00 88.06 266 GLU A N 1
ATOM 2203 C CA . GLU A 1 266 ? -7.847 15.016 16.484 1.00 88.06 266 GLU A CA 1
ATOM 2204 C C . GLU A 1 266 ? -8.386 16.336 17.076 1.00 88.06 266 GLU A C 1
ATOM 2206 O O . GLU A 1 266 ? -9.581 16.617 16.956 1.00 88.06 266 GLU A O 1
ATOM 2211 N N . GLU A 1 267 ? -7.548 17.183 17.695 1.00 86.19 267 GLU A N 1
ATOM 2212 C CA . GLU A 1 267 ? -7.970 18.396 18.427 1.00 86.19 267 GLU A CA 1
ATOM 2213 C C . GLU A 1 267 ? -8.993 19.248 17.649 1.00 86.19 267 GLU A C 1
ATOM 2215 O O . GLU A 1 267 ? -10.025 19.670 18.182 1.00 86.19 267 GLU A O 1
ATOM 2220 N N . GLN A 1 268 ? -8.738 19.462 16.356 1.00 78.25 268 GLN A N 1
ATOM 2221 C CA . GLN A 1 268 ? -9.591 20.277 15.486 1.00 78.25 268 GLN A CA 1
ATOM 2222 C C . GLN A 1 268 ? -10.932 19.598 15.153 1.00 78.25 268 GLN A C 1
ATOM 2224 O O . GLN A 1 268 ? -11.931 20.283 14.920 1.00 78.25 268 GLN A O 1
ATOM 2229 N N . GLY A 1 269 ? -10.974 18.262 15.131 1.00 80.06 269 GLY A N 1
ATOM 2230 C CA . GLY A 1 269 ? -12.151 17.462 14.786 1.00 80.06 269 GLY A CA 1
ATOM 2231 C C . GLY A 1 269 ? -13.131 17.263 15.945 1.00 80.06 269 GLY A C 1
ATOM 2232 O O . GLY A 1 269 ? -14.335 17.107 15.716 1.00 80.06 269 GLY A O 1
ATOM 2233 N N . LEU A 1 270 ? -12.659 17.335 17.193 1.00 87.12 270 LEU A N 1
ATOM 2234 C CA . LEU A 1 270 ? -13.458 16.976 18.373 1.00 87.12 270 LEU A CA 1
ATOM 2235 C C . LEU A 1 270 ? -14.708 17.839 18.580 1.00 87.12 270 LEU A C 1
ATOM 2237 O O . LEU A 1 270 ? -15.731 17.343 19.045 1.00 87.12 270 LEU A O 1
ATOM 2241 N N . THR A 1 271 ? -14.681 19.114 18.183 1.00 80.62 271 THR A N 1
ATOM 2242 C CA . THR A 1 271 ? -15.872 19.981 18.284 1.00 80.62 271 THR A CA 1
ATOM 2243 C C . THR A 1 271 ? -16.993 19.499 17.357 1.00 80.62 271 THR A C 1
ATOM 2245 O O . THR A 1 271 ? -18.168 19.489 17.728 1.00 80.62 271 THR A O 1
ATOM 2248 N N . TYR A 1 272 ? -16.642 19.064 16.145 1.00 73.88 272 TYR A N 1
ATOM 2249 C CA . TYR A 1 272 ? -17.606 18.491 15.208 1.00 73.88 272 TYR A CA 1
ATOM 2250 C C . TYR A 1 272 ? -18.125 17.136 15.701 1.00 73.88 272 TYR A C 1
ATOM 2252 O O . TYR A 1 272 ? -19.329 16.865 15.629 1.00 73.88 272 TYR A O 1
ATOM 2260 N N . LEU A 1 273 ? -17.229 16.309 16.242 1.00 85.25 273 LEU A N 1
ATOM 2261 C CA . LEU A 1 273 ? -17.592 15.035 16.844 1.00 85.25 273 LEU A CA 1
ATOM 2262 C C . LEU A 1 273 ? -18.597 15.229 17.987 1.00 85.25 273 LEU A C 1
ATOM 2264 O O . LEU A 1 273 ? -19.637 14.580 17.981 1.00 85.25 273 LEU A O 1
ATOM 2268 N N . ALA A 1 274 ? -18.359 16.178 18.896 1.00 87.19 274 ALA A N 1
ATOM 2269 C CA . ALA A 1 274 ? -19.257 16.462 20.016 1.00 87.19 274 ALA A CA 1
ATOM 2270 C C . ALA A 1 274 ? -20.685 16.803 19.564 1.00 87.19 274 ALA A C 1
ATOM 2272 O O . ALA A 1 274 ? -21.659 16.278 20.107 1.00 87.19 274 ALA A O 1
ATOM 2273 N N . ASN A 1 275 ? -20.818 17.633 18.526 1.00 78.19 275 ASN A N 1
ATOM 2274 C CA . ASN A 1 275 ? -22.117 17.956 17.934 1.00 78.19 275 ASN A CA 1
ATOM 2275 C C . ASN A 1 275 ? -22.784 16.727 17.298 1.00 78.19 275 ASN A C 1
ATOM 2277 O O . ASN A 1 275 ? -23.999 16.568 17.380 1.00 78.19 275 ASN A O 1
ATOM 2281 N N . THR A 1 276 ? -21.995 15.857 16.664 1.00 83.94 276 THR A N 1
ATOM 2282 C CA . THR A 1 276 ? -22.496 14.632 16.026 1.00 83.94 276 THR A CA 1
ATOM 2283 C C . THR A 1 276 ? -23.006 13.637 17.066 1.00 83.94 276 THR A C 1
ATOM 2285 O O . THR A 1 276 ? -24.107 13.116 16.916 1.00 83.94 276 THR A O 1
ATOM 2288 N N . LEU A 1 277 ? -22.246 13.418 18.142 1.00 90.31 277 LEU A N 1
ATOM 2289 C CA . LEU A 1 277 ? -22.639 12.521 19.229 1.00 90.31 277 LEU A CA 1
ATOM 2290 C C . LEU A 1 277 ? -23.857 13.050 19.989 1.00 90.31 277 LEU A C 1
ATOM 2292 O O . LEU A 1 277 ? -24.755 12.275 20.281 1.00 90.31 277 LEU A O 1
ATOM 2296 N N . THR A 1 278 ? -23.957 14.367 20.190 1.00 87.19 278 THR A N 1
ATOM 2297 C CA . THR A 1 278 ? -25.147 14.980 20.809 1.00 87.19 278 THR A CA 1
ATOM 2298 C C . THR A 1 278 ? -26.414 14.699 19.986 1.00 87.19 278 THR A C 1
ATOM 2300 O O . THR A 1 278 ? -27.434 14.304 20.540 1.00 87.19 278 THR A O 1
ATOM 2303 N N . ARG A 1 279 ? -26.352 14.803 18.649 1.00 80.81 279 ARG A N 1
ATOM 2304 C CA . ARG A 1 279 ? -27.486 14.432 17.775 1.00 80.81 279 ARG A CA 1
ATOM 2305 C C . ARG A 1 279 ? -27.803 12.941 17.832 1.00 80.81 279 ARG A C 1
ATOM 2307 O O . ARG A 1 279 ? -28.967 12.561 17.824 1.00 80.81 279 ARG A O 1
ATOM 2314 N N . LEU A 1 280 ? -26.774 12.097 17.894 1.00 86.50 280 LEU A N 1
ATOM 2315 C CA . LEU A 1 280 ? -26.951 10.655 18.031 1.00 86.50 280 LEU A CA 1
ATOM 2316 C C . LEU A 1 280 ? -27.664 10.310 19.346 1.00 86.50 280 LEU A C 1
ATOM 2318 O O . LEU A 1 280 ? -28.563 9.475 19.352 1.00 86.50 280 LEU A O 1
ATOM 2322 N N . GLU A 1 281 ? -27.298 10.971 20.444 1.00 87.75 281 GLU A N 1
ATOM 2323 C CA . GLU A 1 281 ? -27.966 10.831 21.739 1.00 87.75 281 GLU A CA 1
ATOM 2324 C C . GLU A 1 281 ? -29.425 11.295 21.689 1.00 87.75 281 GLU A C 1
ATOM 2326 O O . GLU A 1 281 ? -30.299 10.604 22.210 1.00 87.75 281 GLU A O 1
ATOM 2331 N N . GLU A 1 282 ? -29.711 12.419 21.030 1.00 85.56 282 GLU A N 1
ATOM 2332 C CA . GLU A 1 282 ? -31.079 12.919 20.838 1.00 85.56 282 GLU A CA 1
ATOM 2333 C C . GLU A 1 282 ? -31.944 11.947 20.016 1.00 85.56 282 GLU A C 1
ATOM 2335 O O . GLU A 1 282 ? -33.101 11.697 20.362 1.00 85.56 282 GLU A O 1
ATOM 2340 N N . GLU A 1 283 ? -31.390 11.371 18.945 1.00 85.44 283 GLU A N 1
ATOM 2341 C CA . GLU A 1 283 ? -32.111 10.461 18.050 1.00 85.44 283 GLU A CA 1
ATOM 2342 C C . GLU A 1 283 ? -32.285 9.056 18.643 1.00 85.44 283 GLU A C 1
ATOM 2344 O O . GLU A 1 283 ? -33.352 8.447 18.515 1.00 85.44 283 GLU A O 1
ATOM 2349 N N . LEU A 1 284 ? -31.243 8.520 19.283 1.00 87.25 284 LEU A N 1
ATOM 2350 C CA . LEU A 1 284 ? -31.176 7.113 19.682 1.00 87.25 284 LEU A CA 1
ATOM 2351 C C . LEU A 1 284 ? -31.269 6.890 21.191 1.00 87.25 284 LEU A C 1
ATOM 2353 O O . LEU A 1 284 ? -31.623 5.785 21.601 1.00 87.25 284 LEU A O 1
ATOM 2357 N N . GLY A 1 285 ? -31.030 7.905 22.022 1.00 82.94 285 GLY A N 1
ATOM 2358 C CA . GLY A 1 285 ? -31.044 7.781 23.483 1.00 82.94 285 GLY A CA 1
ATOM 2359 C C . GLY A 1 285 ? -32.410 7.401 24.055 1.00 82.94 285 GLY A C 1
ATOM 2360 O O . GLY A 1 285 ? -32.493 6.826 25.137 1.00 82.94 285 GLY A O 1
ATOM 2361 N N . GLY A 1 286 ? -33.497 7.651 23.314 1.00 80.00 286 GLY A N 1
ATOM 2362 C CA . GLY A 1 286 ? -34.839 7.160 23.650 1.00 80.00 286 GLY A CA 1
ATOM 2363 C C . GLY A 1 286 ? -35.030 5.649 23.454 1.00 80.00 286 GLY A C 1
ATOM 2364 O O . GLY A 1 286 ? -35.955 5.084 24.034 1.00 80.00 286 GLY A O 1
ATOM 2365 N N . THR A 1 287 ? -34.164 5.010 22.663 1.00 83.25 287 THR A N 1
ATOM 2366 C CA . THR A 1 287 ? -34.231 3.585 22.294 1.00 83.25 287 THR A CA 1
ATOM 2367 C C . THR A 1 287 ? -33.121 2.770 22.962 1.00 83.25 287 THR A C 1
ATOM 2369 O O . THR A 1 287 ? -33.369 1.654 23.405 1.00 83.25 287 THR A O 1
ATOM 2372 N N . TYR A 1 288 ? -31.919 3.338 23.078 1.00 85.38 288 TYR A N 1
ATOM 2373 C CA . TYR A 1 288 ? -30.720 2.679 23.595 1.00 85.38 288 TYR A CA 1
ATOM 2374 C C . TYR A 1 288 ? -30.158 3.420 24.808 1.00 85.38 288 TYR A C 1
ATOM 2376 O O . TYR A 1 288 ? -30.242 4.646 24.891 1.00 85.38 288 TYR A O 1
ATOM 2384 N N . ALA A 1 289 ? -29.541 2.681 25.729 1.00 88.50 289 ALA A N 1
ATOM 2385 C CA . ALA A 1 289 ? -28.696 3.262 26.766 1.00 88.50 289 ALA A CA 1
ATOM 2386 C C . ALA A 1 289 ? -27.277 3.418 26.197 1.00 88.50 289 ALA A C 1
ATOM 2388 O O . ALA A 1 289 ? -26.508 2.457 26.148 1.00 88.50 289 ALA A O 1
ATOM 2389 N N . LEU A 1 290 ? -26.968 4.611 25.684 1.00 91.88 290 LEU A N 1
ATOM 2390 C CA . LEU A 1 290 ? -25.710 4.896 24.991 1.00 91.88 290 LEU A CA 1
ATOM 2391 C C . LEU A 1 290 ? -24.587 5.231 25.973 1.00 91.88 290 LEU A C 1
ATOM 2393 O O . LEU A 1 290 ? -24.744 6.116 26.817 1.00 91.88 290 LEU A O 1
ATOM 2397 N N . HIS A 1 291 ? -23.443 4.579 25.791 1.00 93.06 291 HIS A N 1
ATOM 2398 C CA . HIS A 1 291 ? -22.190 4.888 26.470 1.00 93.06 291 HIS A CA 1
ATOM 2399 C C . HIS A 1 291 ? -21.097 5.180 25.437 1.00 93.06 291 HIS A C 1
ATOM 2401 O O . HIS A 1 291 ? -20.960 4.453 24.454 1.00 93.06 291 HIS A O 1
ATOM 2407 N N . PHE A 1 292 ? -20.312 6.231 25.645 1.00 94.75 292 PHE A N 1
ATOM 2408 C CA . PHE A 1 292 ? -19.229 6.620 24.743 1.00 94.75 292 PHE A CA 1
ATOM 2409 C C . PHE A 1 292 ? -17.890 6.423 25.436 1.00 94.75 292 PHE A C 1
ATOM 2411 O O . PHE A 1 292 ? -17.677 6.954 26.522 1.00 94.75 292 PHE A O 1
ATOM 2418 N N . VAL A 1 293 ? -16.980 5.686 24.808 1.00 95.06 293 VAL A N 1
ATOM 2419 C CA . VAL A 1 293 ? -15.617 5.501 25.314 1.00 95.06 293 VAL A CA 1
ATOM 2420 C C . VAL A 1 293 ? -14.653 6.137 24.330 1.00 95.06 293 VAL A C 1
ATOM 2422 O O . VAL A 1 293 ? -14.515 5.670 23.206 1.00 95.06 293 VAL A O 1
ATOM 2425 N N . PHE A 1 294 ? -13.997 7.215 24.735 1.00 96.69 294 PHE A N 1
ATOM 2426 C CA . PHE A 1 294 ? -12.947 7.859 23.958 1.00 96.69 294 PHE A CA 1
ATOM 2427 C C . PHE A 1 294 ? -11.614 7.287 24.394 1.00 96.69 294 PHE A C 1
ATOM 2429 O O . PHE A 1 294 ? -11.337 7.227 25.589 1.00 96.69 294 PHE A O 1
ATOM 2436 N N . VAL A 1 295 ? -10.787 6.895 23.435 1.00 94.56 295 VAL A N 1
ATOM 2437 C CA . VAL A 1 295 ? -9.437 6.410 23.717 1.00 94.56 295 VAL A CA 1
ATOM 2438 C C . VAL A 1 295 ? -8.450 7.337 23.025 1.00 94.56 295 VAL A C 1
ATOM 2440 O O . VAL A 1 295 ? -8.297 7.276 21.807 1.00 94.56 295 VAL A O 1
ATOM 2443 N N . ASP A 1 296 ? -7.823 8.226 23.795 1.00 95.25 296 ASP A N 1
ATOM 2444 C CA . ASP A 1 296 ? -6.704 9.049 23.340 1.00 95.25 296 ASP A CA 1
ATOM 2445 C C . ASP A 1 296 ? -5.458 8.169 23.207 1.00 95.25 296 ASP A C 1
ATOM 2447 O O . ASP A 1 296 ? -4.824 7.791 24.193 1.00 95.25 296 ASP A O 1
ATOM 2451 N N . ASP A 1 297 ? -5.121 7.815 21.975 1.00 93.44 297 ASP A N 1
ATOM 2452 C CA . ASP A 1 297 ? -4.040 6.905 21.615 1.00 93.44 297 ASP A CA 1
ATOM 2453 C C . ASP A 1 297 ? -2.685 7.635 21.592 1.00 93.44 297 ASP A C 1
ATOM 2455 O O . ASP A 1 297 ? -1.990 7.683 20.577 1.00 93.44 297 ASP A O 1
ATOM 2459 N N . GLY A 1 298 ? -2.336 8.285 22.705 1.00 89.25 298 GLY A N 1
ATOM 2460 C CA . GLY A 1 298 ? -1.068 8.991 22.884 1.00 89.25 298 GLY A CA 1
ATOM 2461 C C . GLY A 1 298 ? -0.899 10.212 21.978 1.00 89.25 298 GLY A C 1
ATOM 2462 O O . GLY A 1 298 ? 0.157 10.372 21.356 1.00 89.25 298 GLY A O 1
ATOM 2463 N N . SER A 1 299 ? -1.929 11.059 21.866 1.00 92.12 299 SER A N 1
ATOM 2464 C CA . SER A 1 299 ? -1.860 12.293 21.074 1.00 92.12 299 SER A CA 1
ATOM 2465 C C . SER A 1 299 ? -0.748 13.237 21.545 1.00 92.12 299 SER A C 1
ATOM 2467 O O . SER A 1 299 ? -0.443 13.361 22.729 1.00 92.12 299 SER A O 1
ATOM 2469 N N . SER A 1 300 ? -0.148 13.938 20.584 1.00 88.62 300 SER A N 1
ATOM 2470 C CA . SER A 1 300 ? 0.910 14.938 20.792 1.00 88.62 300 SER A CA 1
ATOM 2471 C C . SER A 1 300 ? 0.422 16.389 20.671 1.00 88.62 300 SER A C 1
ATOM 2473 O O . SER A 1 300 ? 1.205 17.315 20.879 1.00 88.62 300 SER A O 1
ATOM 2475 N N . ASP A 1 301 ? -0.839 16.590 20.284 1.00 90.94 301 ASP A N 1
ATOM 2476 C CA . ASP A 1 301 ? -1.510 17.891 20.189 1.00 90.94 301 ASP A CA 1
ATOM 2477 C C . ASP A 1 301 ? -2.456 18.132 21.391 1.00 90.94 301 ASP A C 1
ATOM 2479 O O . ASP A 1 301 ? -2.347 17.477 22.428 1.00 90.94 301 ASP A O 1
ATOM 2483 N N . GLY A 1 302 ? -3.400 19.075 21.277 1.00 91.19 302 GLY A N 1
ATOM 2484 C CA . GLY A 1 302 ? -4.379 19.360 22.327 1.00 91.19 302 GLY A CA 1
ATOM 2485 C C . GLY A 1 302 ? -5.537 18.358 22.456 1.00 91.19 302 GLY A C 1
ATOM 2486 O O . GLY A 1 302 ? -6.500 18.674 23.158 1.00 91.19 302 GLY A O 1
ATOM 2487 N N . THR A 1 303 ? -5.498 17.184 21.807 1.00 93.12 303 THR A N 1
ATOM 2488 C CA . THR A 1 303 ? -6.613 16.211 21.778 1.00 93.12 303 THR A CA 1
ATOM 2489 C C . THR A 1 303 ? -7.085 15.811 23.172 1.00 93.12 303 THR A C 1
ATOM 2491 O O . THR A 1 303 ? -8.271 15.967 23.458 1.00 93.12 303 THR A O 1
ATOM 2494 N N . GLY A 1 304 ? -6.191 15.371 24.064 1.00 92.56 304 GLY A N 1
ATOM 2495 C CA . GLY A 1 304 ? -6.570 14.943 25.417 1.00 92.56 304 GLY A CA 1
ATOM 2496 C C . GLY A 1 304 ? -7.254 16.054 26.222 1.00 92.56 304 GLY A C 1
ATOM 2497 O O . GLY A 1 304 ? -8.333 15.863 26.781 1.00 92.56 304 GLY A O 1
ATOM 2498 N N . ALA A 1 305 ? -6.699 17.270 26.190 1.00 92.94 305 ALA A N 1
ATOM 2499 C CA . ALA A 1 305 ? -7.304 18.429 26.851 1.00 92.94 305 ALA A CA 1
ATOM 2500 C C . ALA A 1 305 ? -8.669 18.806 26.244 1.00 92.94 305 ALA A C 1
ATOM 2502 O O . ALA A 1 305 ? -9.587 19.223 26.954 1.00 92.94 305 ALA A O 1
ATOM 2503 N N . ALA A 1 306 ? -8.820 18.670 24.926 1.00 92.88 306 ALA A N 1
ATOM 2504 C CA . ALA A 1 306 ? -10.078 18.918 24.240 1.00 92.88 306 ALA A CA 1
ATOM 2505 C C . ALA A 1 306 ? -11.135 17.842 24.543 1.00 92.88 306 ALA A C 1
ATOM 2507 O O . ALA A 1 306 ? -12.302 18.205 24.702 1.00 92.88 306 ALA A O 1
ATOM 2508 N N . LEU A 1 307 ? -10.748 16.567 24.675 1.00 95.25 307 LEU A N 1
ATOM 2509 C CA . LEU A 1 307 ? -11.631 15.480 25.106 1.00 95.25 307 LEU A CA 1
ATOM 2510 C C . LEU A 1 307 ? -12.182 15.753 26.504 1.00 95.25 307 LEU A C 1
ATOM 2512 O O . LEU A 1 307 ? -13.398 15.778 26.684 1.00 95.25 307 LEU A O 1
ATOM 2516 N N . GLU A 1 308 ? -11.307 16.060 27.461 1.00 94.44 308 GLU A N 1
ATOM 2517 C CA . GLU A 1 308 ? -11.712 16.385 28.832 1.00 94.44 308 GLU A CA 1
ATOM 2518 C C . GLU A 1 308 ? -12.661 17.586 28.875 1.00 94.44 308 GLU A C 1
ATOM 2520 O O . GLU A 1 308 ? -13.735 17.537 29.476 1.00 94.44 308 GLU A O 1
ATOM 2525 N N . ARG A 1 309 ? -12.322 18.656 28.148 1.00 95.00 309 ARG A N 1
ATOM 2526 C CA . ARG A 1 309 ? -13.146 19.869 28.075 1.00 95.00 309 ARG A CA 1
ATOM 2527 C C . ARG A 1 309 ? -14.534 19.626 27.473 1.00 95.00 309 ARG A C 1
ATOM 2529 O O . ARG A 1 309 ? -15.486 20.287 27.881 1.00 95.00 309 ARG A O 1
ATOM 2536 N N . LEU A 1 310 ? -14.649 18.769 26.458 1.00 92.12 310 LEU A N 1
ATOM 2537 C CA . LEU A 1 310 ? -15.904 18.551 25.725 1.00 92.12 310 LEU A CA 1
ATOM 2538 C C . LEU A 1 310 ? -16.773 17.443 26.339 1.00 92.12 310 LEU A C 1
ATOM 2540 O O . LEU A 1 310 ? -18.005 17.524 26.265 1.00 92.12 310 LEU A O 1
ATOM 2544 N N . PHE A 1 311 ? -16.145 16.429 26.935 1.00 93.56 311 PHE A N 1
ATOM 2545 C CA . PHE A 1 311 ? -16.797 15.173 27.303 1.00 93.56 311 PHE A CA 1
ATOM 2546 C C . PHE A 1 311 ? -16.583 14.746 28.760 1.00 93.56 311 PHE A C 1
ATOM 2548 O O . PHE A 1 311 ? -17.440 14.037 29.277 1.00 93.56 311 PHE A O 1
ATOM 2555 N N . GLY A 1 312 ? -15.529 15.199 29.450 1.00 86.00 312 GLY A N 1
ATOM 2556 C CA . GLY A 1 312 ? -15.159 14.696 30.786 1.00 86.00 312 GLY A CA 1
ATOM 2557 C C . GLY A 1 312 ? -16.211 14.922 31.882 1.00 86.00 312 GLY A C 1
ATOM 2558 O O . GLY A 1 312 ? -16.265 14.191 32.864 1.00 86.00 312 GLY A O 1
ATOM 2559 N N . GLY A 1 313 ? -17.104 15.902 31.706 1.00 83.69 313 GLY A N 1
ATOM 2560 C CA . GLY A 1 313 ? -18.219 16.160 32.627 1.00 83.69 313 GLY A CA 1
ATOM 2561 C C . GLY A 1 313 ? -19.509 15.385 32.330 1.00 83.69 313 GLY A C 1
ATOM 2562 O O . GLY A 1 313 ? -20.507 15.593 33.023 1.00 83.69 313 GLY A O 1
ATOM 2563 N N . ARG A 1 314 ? -19.547 14.556 31.279 1.00 87.06 314 ARG A N 1
ATOM 2564 C CA . ARG A 1 314 ? -20.770 13.866 30.845 1.00 87.06 314 ARG A CA 1
ATOM 2565 C C . ARG A 1 314 ? -20.845 12.464 31.469 1.00 87.06 314 ARG A C 1
ATOM 2567 O O . ARG A 1 314 ? -19.907 11.690 31.324 1.00 87.06 314 ARG A O 1
ATOM 2574 N N . PRO A 1 315 ? -21.964 12.087 32.116 1.00 81.38 315 PRO A N 1
ATOM 2575 C CA . PRO A 1 315 ? -22.046 10.867 32.931 1.00 81.38 315 PRO A CA 1
ATOM 2576 C C . PRO A 1 315 ? -21.994 9.558 32.131 1.00 81.38 315 PRO A C 1
ATOM 2578 O O . PRO A 1 315 ? -21.749 8.503 32.702 1.00 81.38 315 PRO A O 1
ATOM 2581 N N . ASN A 1 316 ? -22.245 9.608 30.826 1.00 88.12 316 ASN A N 1
ATOM 2582 C CA . ASN A 1 316 ? -22.208 8.460 29.921 1.00 88.12 316 ASN A CA 1
ATOM 2583 C C . ASN A 1 316 ? -20.988 8.480 28.982 1.00 88.12 316 ASN A C 1
ATOM 2585 O O . ASN A 1 316 ? -21.015 7.840 27.931 1.00 88.12 316 ASN A O 1
ATOM 2589 N N . HIS A 1 317 ? -19.957 9.254 29.327 1.00 91.81 317 HIS A N 1
ATOM 2590 C CA . HIS A 1 317 ? -18.712 9.349 28.578 1.00 91.81 317 HIS A CA 1
ATOM 2591 C C . HIS A 1 317 ? -17.560 8.877 29.469 1.00 91.81 317 HIS A C 1
ATOM 2593 O O . HIS A 1 317 ? -17.430 9.303 30.612 1.00 91.81 317 HIS A O 1
ATOM 2599 N N . THR A 1 318 ? -16.713 8.007 28.932 1.00 94.69 318 THR A N 1
ATOM 2600 C CA . THR A 1 318 ? -15.461 7.570 29.552 1.00 94.69 318 THR A CA 1
ATOM 2601 C C . THR A 1 318 ? -14.312 7.994 28.651 1.00 94.69 318 THR A C 1
ATOM 2603 O O . THR A 1 318 ? -14.387 7.807 27.439 1.00 94.69 318 THR A O 1
ATOM 2606 N N . ILE A 1 319 ? -13.256 8.561 29.227 1.00 95.38 319 ILE A N 1
ATOM 2607 C CA . ILE A 1 319 ? -12.034 8.921 28.504 1.00 95.38 319 ILE A CA 1
ATOM 2608 C C . ILE A 1 319 ? -10.902 8.048 29.043 1.00 95.38 319 ILE A C 1
ATOM 2610 O O . ILE A 1 319 ? -10.668 7.990 30.249 1.00 95.38 319 ILE A O 1
ATOM 2614 N N . LEU A 1 320 ? -10.224 7.349 28.141 1.00 94.06 320 LEU A N 1
ATOM 2615 C CA . LEU A 1 320 ? -9.038 6.543 28.396 1.00 94.06 320 LEU A CA 1
ATOM 2616 C C . LEU A 1 320 ? -7.873 7.144 27.611 1.00 94.06 320 LEU A C 1
ATOM 2618 O O . LEU A 1 320 ? -8.069 7.701 26.533 1.00 94.06 320 LEU A O 1
ATOM 2622 N N . THR A 1 321 ? -6.657 7.011 28.131 1.00 93.94 321 THR A N 1
ATOM 2623 C CA . THR A 1 321 ? -5.457 7.550 27.481 1.00 93.94 321 THR A CA 1
ATOM 2624 C C . THR A 1 321 ? -4.354 6.507 27.474 1.00 93.94 321 THR A C 1
ATOM 2626 O O . THR A 1 321 ? -4.004 5.953 28.518 1.00 93.94 321 THR A O 1
ATOM 2629 N N . HIS A 1 322 ? -3.789 6.252 26.299 1.00 90.12 322 HIS A N 1
ATOM 2630 C CA . HIS A 1 322 ? -2.575 5.467 26.148 1.00 90.12 322 HIS A CA 1
ATOM 2631 C C . HIS A 1 322 ? -1.335 6.333 26.408 1.00 90.12 322 HIS A C 1
ATOM 2633 O O . HIS A 1 322 ? -1.309 7.510 26.042 1.00 90.12 322 HIS A O 1
ATOM 2639 N N . PRO A 1 323 ? -0.271 5.767 27.005 1.00 81.12 323 PRO A N 1
ATOM 2640 C CA . PRO A 1 323 ? 0.971 6.500 27.255 1.00 81.12 323 PRO A CA 1
ATOM 2641 C C . PRO A 1 323 ? 1.733 6.861 25.968 1.00 81.12 323 PRO A C 1
ATOM 2643 O O . PRO A 1 323 ? 2.565 7.767 25.982 1.00 81.12 323 PRO A O 1
ATOM 2646 N N . ALA A 1 324 ? 1.475 6.150 24.869 1.00 81.88 324 ALA A N 1
ATOM 2647 C CA . ALA A 1 324 ? 2.028 6.388 23.541 1.00 81.88 324 ALA A CA 1
ATOM 2648 C C . ALA A 1 324 ? 1.037 5.896 22.472 1.00 81.88 324 ALA A C 1
ATOM 2650 O O . ALA A 1 324 ? 0.078 5.203 22.796 1.00 81.88 324 ALA A O 1
ATOM 2651 N N . ASN A 1 325 ? 1.273 6.241 21.205 1.00 86.94 325 ASN A N 1
ATOM 2652 C CA . ASN A 1 325 ? 0.443 5.766 20.098 1.00 86.94 325 ASN A CA 1
ATOM 2653 C C . ASN A 1 325 ? 0.655 4.269 19.844 1.00 86.94 325 ASN A C 1
ATO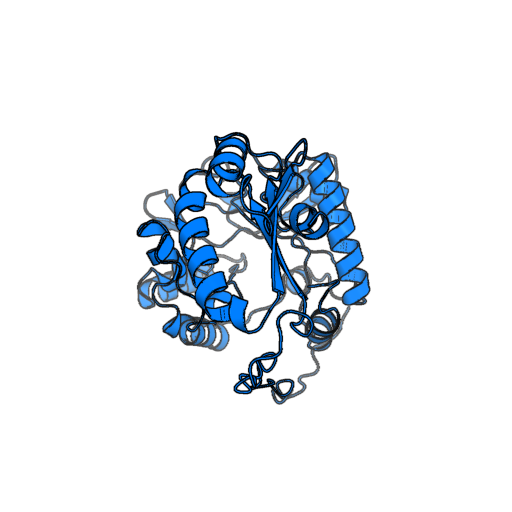M 2655 O O . ASN A 1 325 ? 1.716 3.853 19.371 1.00 86.94 325 ASN A O 1
ATOM 2659 N N . GLU A 1 326 ? -0.377 3.476 20.122 1.00 78.56 326 GLU A N 1
ATOM 2660 C CA . GLU A 1 326 ? -0.412 2.026 19.909 1.00 78.56 326 GLU A CA 1
ATOM 2661 C C . GLU A 1 326 ? -1.192 1.634 18.639 1.00 78.56 326 GLU A C 1
ATOM 2663 O O . GLU A 1 326 ? -1.149 0.488 18.180 1.00 78.56 326 GLU A O 1
ATOM 2668 N N . GLY A 1 327 ? -1.843 2.603 18.002 1.00 67.00 327 GLY A N 1
ATOM 2669 C CA . GLY A 1 327 ? -2.602 2.476 16.774 1.00 67.00 327 GLY A CA 1
ATOM 2670 C C . GLY A 1 327 ? -4.098 2.282 17.014 1.00 67.00 327 GLY A C 1
ATOM 2671 O O . GLY A 1 327 ? -4.547 1.708 18.005 1.00 67.00 327 GLY A O 1
ATOM 2672 N N . VAL A 1 328 ? -4.890 2.656 16.002 1.00 70.56 328 VAL A N 1
ATOM 2673 C CA . VAL A 1 328 ? -6.365 2.627 16.036 1.00 70.56 328 VAL A CA 1
ATOM 2674 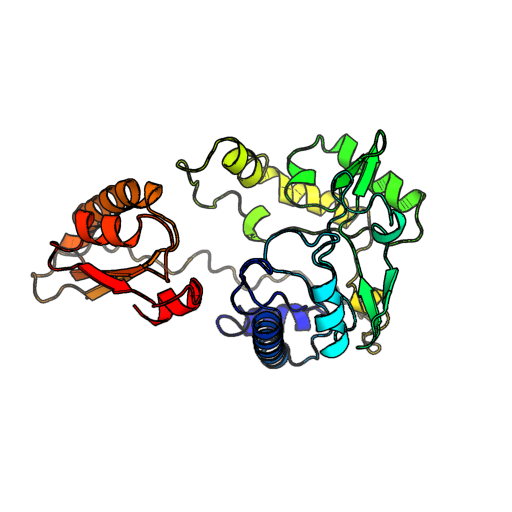C C . VAL A 1 328 ? -6.955 1.284 16.488 1.00 70.56 328 VAL A C 1
ATOM 2676 O O . VAL A 1 328 ? -7.966 1.254 17.179 1.00 70.56 328 VAL A O 1
ATOM 2679 N N . ALA A 1 329 ? -6.327 0.159 16.132 1.00 66.06 329 ALA A N 1
ATOM 2680 C CA . ALA A 1 329 ? -6.801 -1.166 16.525 1.00 66.06 329 ALA A CA 1
ATOM 2681 C C .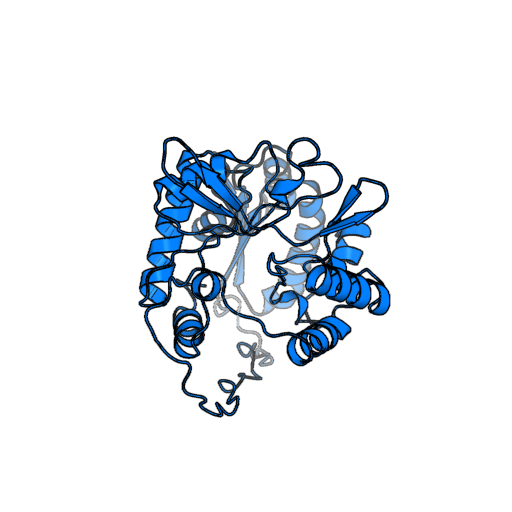 ALA A 1 329 ? -6.596 -1.452 18.021 1.00 66.06 329 ALA A C 1
ATOM 2683 O O . ALA A 1 329 ? -7.447 -2.099 18.623 1.00 66.06 329 ALA A O 1
ATOM 2684 N N . ALA A 1 330 ? -5.491 -0.982 18.609 1.00 65.19 330 ALA A N 1
ATOM 2685 C CA . ALA A 1 330 ? -5.253 -1.084 20.046 1.00 65.19 330 ALA A CA 1
ATOM 2686 C C . ALA A 1 330 ? -6.244 -0.192 20.800 1.00 65.19 330 ALA A C 1
ATOM 2688 O O . ALA A 1 330 ? -6.915 -0.659 21.711 1.00 65.19 330 ALA A O 1
ATOM 2689 N N . ALA A 1 331 ? -6.437 1.042 20.330 1.00 74.00 331 ALA A N 1
ATOM 2690 C CA . ALA A 1 331 ? -7.406 1.968 20.905 1.00 74.00 331 ALA A CA 1
ATOM 2691 C C . ALA A 1 331 ? -8.851 1.425 20.880 1.00 74.00 331 ALA A C 1
ATOM 2693 O O . ALA A 1 331 ? -9.575 1.567 21.858 1.00 74.00 331 ALA A O 1
ATOM 2694 N N . ILE A 1 332 ? -9.260 0.733 19.808 1.00 80.19 332 ILE A N 1
ATOM 2695 C CA . ILE A 1 332 ? -10.569 0.055 19.745 1.00 80.19 332 ILE A CA 1
ATOM 2696 C C . ILE A 1 332 ? -10.674 -1.106 20.747 1.00 80.19 332 ILE A C 1
ATOM 2698 O O . ILE A 1 332 ? -11.762 -1.363 21.241 1.00 80.19 332 ILE A O 1
ATOM 2702 N N . LEU A 1 333 ? -9.583 -1.831 21.020 1.00 77.31 333 LEU A N 1
ATOM 2703 C CA . LEU A 1 333 ? -9.579 -2.956 21.966 1.00 77.31 333 LEU A CA 1
ATOM 2704 C C . LEU A 1 333 ? -9.564 -2.512 23.434 1.00 77.31 333 LEU A C 1
ATOM 2706 O O . LEU A 1 333 ? -9.970 -3.285 24.298 1.00 77.31 333 LEU A O 1
ATOM 2710 N N . THR A 1 334 ? -9.053 -1.313 23.706 1.00 82.00 334 THR A N 1
ATOM 2711 C CA . THR A 1 334 ? -9.001 -0.727 25.049 1.00 82.00 334 THR A CA 1
ATOM 2712 C C . THR A 1 334 ? -10.370 -0.254 25.537 1.00 82.00 334 THR A C 1
ATOM 2714 O O . THR A 1 334 ? -10.634 -0.330 26.738 1.00 82.00 334 THR A O 1
ATOM 2717 N N . GLY A 1 335 ? -11.212 0.262 24.635 1.00 68.94 335 GLY A N 1
ATOM 2718 C CA . GLY A 1 335 ? -12.549 0.772 24.965 1.00 68.94 335 GLY A CA 1
ATOM 2719 C C . GLY A 1 335 ? -13.643 -0.285 24.955 1.00 68.94 335 GLY A C 1
ATOM 2720 O O . GLY A 1 335 ? -14.628 -0.082 25.698 1.00 68.94 335 GLY A O 1
#

pLDDT: mean 83.95, std 16.09, range [31.58, 98.06]

Sequence (335 aa):
MAKTAPEIVREVVGRGYEVACCGYYHRSIHQMTPAEFVEDLRRAREALERAAGVPVVGHRVAHGRVGPSDLWVLNALAREGFAYDSSLMPLFRAFREEPWRRFVHRHRSEGGEIWEFPISTIRLFGFDLPIGGGNYLRQFPPFLMRRAVASWDRRFEAPFVMYFHVWELDPSQPRITAAPLLTRIRHYRNLERYEAILSDYFARYRFIGIGEYLGLRGERRREEREERFDPLPWREEGIPVRREPASRPGLEERPGVTIVVPCYNEEQGLTYLANTLTRLEEELGGTYALHFVFVDDGSSDGTGAALERLFGGRPNHTILTHPANEGVAAAILTG

Foldseek 3Di:
DLVPCLVVLQVCVVVVHADAFAFQQLDAPVQDDLVRRLVRRVVRQVSSCVSNVDHHQEYEHSDDAQAPVNCVSQLSSQLVRRQEYARHEQFFCRCVVPVVLLFWDWDDDPSHIHIYRYQHFDADPSTTHGLQDELVCQPDDVVVSVVRQVVCVVPDPGDHHHDYDPVLQPLPDDQDPVDDPVVNCSRRGRSVCRVVSVVVVVVPDDDDDPCVVVVVDDPPPPPPPPPPPPDPPPCPPPPPPPPPVDPQDPPVPAAEDEAQAEDAQCLVPVVVVLVVVVVVCVVCVSRHVYAYEYEHQAHPDCVVVSCCVRPVPPPRYHYHYDVHHPHPVVSRVVD

Radius of gyration: 23.37 Å; chains: 1; bounding box: 66×46×59 Å

Secondary structure (DSSP, 8-state):
-TTT-HHHHHHHHHTT----B--SS--BGGGS-HHHHHHHHHHHHHHHHHHHSS---EE--SBS-B-GGGTHHHHHHHHTT-SEE--B---BTTTSSSGGGGS-EEEEETTEEEEE-PPPEEEETTEEEE-SBTHHHHHS-HHHHHHHHHHHHHH-SSPP--B--GGGG-TTS---SSS-HHHHHHHHTTGGGHHHHHHHHHTTS----HHHHTT-S-S----------------SSSS-----------TTSPPEEEEEEEESS-TTTHHHHHHHHHHHHHHHTTTSEEEEEEEE-S-SSSHHHHHHHHHTT-TTEEEEE-SS---HHHHHHH-